Protein AF-A0A2T1A561-F1 (afdb_monomer)

Foldseek 3Di:
DDDDDDDDDDDDDPVVVPPPPPPDDDDPDPPCPPPPDDPPVVVVVVVVVVVVVVVCVVVVVDPDDDDDDDDDDDDPDDDDDPPPDPPPPPVVVVLVVLLVVLVVLLVVLVVVCVCCQAPLLVCLQQQQCQQCVDPLNVQLVVLNVQLVVLDDPDDDPDPVSSVSNSVSSVSNVVSSVSSVVVSNVCGLVVFDPVLNVLSVQLSVLCVCLVVDPALVSNLVSLVSSLVSVVVCVVVPRGDHHPNHVCVSVVSNVVSVVVVDDD

Sequence (262 aa):
MGWDRHNPERGIPQAVRAVLCAGVATGGVALWMLYGTGSFFTNAALAVLLSLCAAAYILGAERKSATVETDSIRRPAPPRPLAARPIQVDTKSARRRTWDADVARHEAILLSYLPYETDPHVVMRYPAITDLTQEPTADFFDALHAAGSLRTESYPDDQPTETAYGQRVAALARAWAAAERHAKQRGTSYLDPVDARRLAQASKLLRHAEGATTEAERAAYLHQVKALVDVLIDNGAVALPAGALAQIGSVAARSLTERAPD

Secondary structure (DSSP, 8-state):
----------PPPGGGGGSTTSS-SSSSSTTSSSSSSSSHHHHHHHHHHHHHHHHHHHHTT-----------------------------HHHHHHHHHHHHHHHHHHHHHHHTHHHH-HHHHHH-GGGT-TTSHHHHHHHHHHHHHHHT--SS--S-HHHHHHHHHHHHHHHHHHHHHHHHHHHHTTTTS-HHHHHHHHHHHHHHHHHHH-SSHHHHHHHHHHHHHHHHHHHHTTS----HHHHHHHHHHHHHHHHTT---

Structure (mmCIF, N/CA/C/O backbone):
data_AF-A0A2T1A561-F1
#
_entry.id   AF-A0A2T1A561-F1
#
loop_
_atom_site.group_PDB
_atom_site.id
_atom_site.type_symbol
_atom_site.label_atom_id
_atom_site.label_alt_id
_atom_site.label_comp_id
_atom_site.label_asym_id
_atom_site.label_entity_id
_atom_site.label_seq_id
_atom_site.pdbx_PDB_ins_code
_atom_site.Cartn_x
_atom_site.Cartn_y
_atom_site.Cartn_z
_atom_site.occupancy
_atom_site.B_iso_or_equiv
_atom_site.auth_seq_id
_atom_site.auth_comp_id
_atom_site.auth_asym_id
_atom_site.auth_atom_id
_atom_site.pdbx_PDB_model_num
ATOM 1 N N . MET A 1 1 ? -49.186 -34.717 19.881 1.00 40.84 1 MET A N 1
ATOM 2 C CA . MET A 1 1 ? -47.856 -34.099 19.676 1.00 40.84 1 MET A CA 1
ATOM 3 C C . MET A 1 1 ? -47.748 -33.734 18.198 1.00 40.84 1 MET A C 1
ATOM 5 O O . MET A 1 1 ? -47.404 -34.592 17.412 1.00 40.84 1 MET A O 1
ATOM 9 N N . GLY A 1 2 ? -48.182 -32.584 17.687 1.00 41.53 2 GLY A N 1
ATOM 10 C CA . GLY A 1 2 ? -48.427 -31.287 18.305 1.00 41.53 2 GLY A CA 1
ATOM 11 C C . GLY A 1 2 ? -47.242 -30.368 18.043 1.00 41.53 2 GLY A C 1
ATOM 12 O O . GLY A 1 2 ? -46.440 -30.255 18.950 1.00 41.53 2 GLY A O 1
ATOM 13 N N . TRP A 1 3 ? -47.146 -29.790 16.836 1.00 34.97 3 TRP A N 1
ATOM 14 C CA . TRP A 1 3 ? -46.629 -28.438 16.581 1.00 34.97 3 TRP A CA 1
ATOM 15 C C . TRP A 1 3 ? -47.261 -27.887 15.297 1.00 34.97 3 TRP A C 1
ATOM 17 O O . TRP A 1 3 ? -47.355 -28.550 14.266 1.00 34.97 3 TRP A O 1
ATOM 27 N N . ASP A 1 4 ? -47.776 -26.683 15.473 1.00 42.69 4 ASP A N 1
ATOM 28 C CA . ASP A 1 4 ? -48.801 -25.978 14.726 1.00 42.69 4 ASP A CA 1
ATOM 29 C C . ASP A 1 4 ? -48.170 -25.131 13.609 1.00 42.69 4 ASP A C 1
ATOM 31 O O . ASP A 1 4 ? -47.187 -24.424 13.843 1.00 42.69 4 ASP A O 1
ATOM 35 N N . ARG A 1 5 ? -48.719 -25.179 12.389 1.00 50.97 5 ARG A N 1
ATOM 36 C CA . ARG A 1 5 ? -48.332 -24.271 11.296 1.00 50.97 5 ARG A CA 1
ATOM 37 C C . ARG A 1 5 ? -49.200 -23.022 11.384 1.00 50.97 5 ARG A C 1
ATOM 39 O O . ARG A 1 5 ? -50.286 -22.986 10.818 1.00 50.97 5 ARG A O 1
ATOM 46 N N . HIS A 1 6 ? -48.695 -21.997 12.059 1.00 53.88 6 HIS A N 1
ATOM 47 C CA . HIS A 1 6 ? -49.266 -20.654 12.027 1.00 53.88 6 HIS A CA 1
ATOM 48 C C . HIS A 1 6 ? -48.416 -19.737 11.141 1.00 53.88 6 HIS A C 1
ATOM 50 O O . HIS A 1 6 ? -47.338 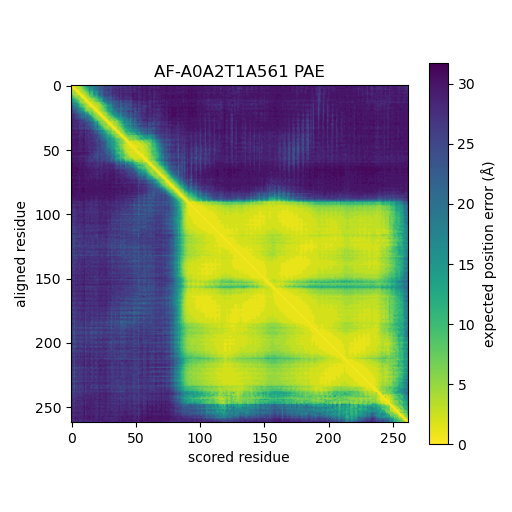-19.292 11.526 1.00 53.88 6 HIS A O 1
ATOM 56 N N . ASN A 1 7 ? -48.942 -19.447 9.950 1.00 58.00 7 ASN A N 1
ATOM 57 C CA . ASN A 1 7 ? -48.619 -18.253 9.175 1.00 58.00 7 ASN A CA 1
ATOM 58 C C . ASN A 1 7 ? -49.607 -17.147 9.581 1.00 58.00 7 ASN A C 1
ATOM 60 O O . ASN A 1 7 ? -50.815 -17.398 9.569 1.00 58.00 7 ASN A O 1
ATOM 64 N N . PRO A 1 8 ? -49.129 -15.938 9.912 1.00 54.91 8 PRO A N 1
ATOM 65 C CA . PRO A 1 8 ? -49.897 -14.757 9.551 1.00 54.91 8 PRO A CA 1
ATOM 66 C C . PRO A 1 8 ? -49.023 -13.639 8.964 1.00 54.91 8 PRO A C 1
ATOM 68 O O . PRO A 1 8 ? -48.389 -12.865 9.682 1.00 54.91 8 PRO A O 1
ATOM 71 N N . GLU A 1 9 ? -49.118 -13.498 7.644 1.00 50.03 9 GLU A N 1
ATOM 72 C CA . GLU A 1 9 ? -49.170 -12.221 6.926 1.00 50.03 9 GLU A CA 1
ATOM 73 C C . GLU A 1 9 ? -50.008 -11.199 7.721 1.00 50.03 9 GLU A C 1
ATOM 75 O O . GLU A 1 9 ? -51.242 -11.234 7.720 1.00 50.03 9 GLU A O 1
ATOM 80 N N . ARG A 1 10 ? -49.349 -10.281 8.436 1.00 51.72 10 ARG A N 1
ATOM 81 C CA . ARG A 1 10 ? -49.993 -9.091 9.003 1.00 51.72 10 ARG A CA 1
ATOM 82 C C . ARG A 1 10 ? -49.679 -7.900 8.114 1.00 51.72 10 ARG A C 1
ATOM 84 O O . ARG A 1 10 ? -48.601 -7.315 8.187 1.00 51.72 10 ARG A O 1
ATOM 91 N N . GLY A 1 11 ? -50.659 -7.556 7.282 1.00 52.09 11 GLY A N 1
ATOM 92 C CA . GLY A 1 11 ? -50.667 -6.343 6.480 1.00 52.09 11 GLY A CA 1
ATOM 93 C C . GLY A 1 11 ? -50.511 -5.094 7.347 1.00 52.09 11 GLY A C 1
ATOM 94 O O . GLY A 1 11 ? -51.203 -4.913 8.350 1.00 52.09 11 GLY A O 1
ATOM 95 N N . ILE A 1 12 ? -49.589 -4.227 6.941 1.00 55.59 12 ILE A N 1
ATOM 96 C CA . ILE A 1 12 ? -49.378 -2.920 7.559 1.00 55.59 12 ILE A CA 1
ATOM 97 C C . ILE A 1 12 ? -50.586 -2.027 7.211 1.00 55.59 12 ILE A C 1
ATOM 99 O O . ILE A 1 12 ? -50.907 -1.877 6.029 1.00 55.59 12 ILE A O 1
ATOM 103 N N . PRO A 1 13 ? -51.269 -1.421 8.199 1.00 52.34 13 PRO A N 1
ATOM 104 C CA . PRO A 1 13 ? -52.430 -0.574 7.950 1.00 52.34 13 PRO A CA 1
ATOM 105 C C . PRO A 1 13 ? -52.055 0.697 7.166 1.00 52.34 13 PRO A C 1
ATOM 107 O O . PRO A 1 13 ? -51.113 1.414 7.508 1.00 52.34 13 PRO A O 1
ATOM 110 N N . GLN A 1 14 ? -52.849 1.006 6.134 1.00 56.88 14 GLN A N 1
ATOM 111 C CA . GLN A 1 14 ? -52.686 2.136 5.196 1.00 56.88 14 GLN A CA 1
ATOM 112 C C . GLN A 1 14 ? -52.603 3.523 5.872 1.00 56.88 14 GLN A C 1
ATOM 114 O O . GLN A 1 14 ? -52.102 4.468 5.271 1.00 56.88 14 GLN A O 1
ATOM 119 N N . ALA A 1 15 ? -53.015 3.651 7.137 1.00 46.56 15 ALA A N 1
ATOM 120 C CA . ALA A 1 15 ? -52.928 4.897 7.900 1.00 46.56 15 ALA A CA 1
ATOM 121 C C . ALA A 1 15 ? -51.487 5.284 8.303 1.00 46.56 15 ALA A C 1
ATOM 123 O O . ALA A 1 15 ? -51.206 6.462 8.505 1.00 46.56 15 ALA A O 1
ATOM 124 N N . VAL A 1 16 ? -50.545 4.331 8.362 1.00 50.47 16 VAL A N 1
ATOM 125 C CA . VAL A 1 16 ? -49.143 4.610 8.745 1.00 50.47 16 VAL A CA 1
ATOM 126 C C . VAL A 1 16 ? -48.331 5.196 7.578 1.00 50.47 16 VAL A C 1
ATOM 128 O O . VAL A 1 16 ? -47.334 5.879 7.795 1.00 50.47 16 VAL A O 1
ATOM 131 N N . ARG A 1 17 ? -48.789 5.034 6.327 1.00 46.59 17 ARG A N 1
ATOM 132 C CA . ARG A 1 17 ? -48.122 5.614 5.144 1.00 46.59 17 ARG A CA 1
ATOM 133 C C . ARG A 1 17 ? -48.355 7.122 4.982 1.00 46.59 17 ARG A C 1
ATOM 135 O O . ARG A 1 17 ? -47.600 7.759 4.259 1.00 46.59 17 ARG A O 1
ATOM 142 N N . ALA A 1 18 ? -49.346 7.703 5.661 1.00 42.22 18 ALA A N 1
ATOM 143 C CA . ALA A 1 18 ? -49.728 9.106 5.470 1.00 42.22 18 ALA A CA 1
ATOM 144 C C . ALA A 1 18 ? -48.973 10.110 6.368 1.00 42.22 18 ALA A C 1
ATOM 146 O O . ALA A 1 18 ? -49.001 11.305 6.090 1.00 42.22 18 ALA A O 1
ATOM 147 N N . VAL A 1 19 ? -48.262 9.660 7.410 1.00 46.03 19 VAL A N 1
ATOM 148 C CA . VAL A 1 19 ? -47.589 10.566 8.370 1.00 46.03 19 VAL A CA 1
ATOM 149 C C . VAL A 1 19 ? -46.122 10.857 8.005 1.00 46.03 19 VAL A C 1
ATOM 151 O O . VAL A 1 19 ? -45.541 11.814 8.505 1.00 46.03 19 VAL A O 1
ATOM 154 N N . LEU A 1 20 ? -45.520 10.124 7.061 1.00 42.72 20 LEU A N 1
ATOM 155 C CA . LEU A 1 20 ? -44.111 10.317 6.676 1.00 42.72 20 LEU A CA 1
ATOM 156 C C . LEU A 1 20 ? -43.867 11.289 5.503 1.00 42.72 20 LEU A C 1
ATOM 158 O O . LEU A 1 20 ? -42.715 11.527 5.153 1.00 42.72 20 LEU A O 1
ATOM 162 N N . CYS A 1 21 ? -44.905 11.897 4.918 1.00 39.38 21 CYS A N 1
ATOM 163 C CA . CYS A 1 21 ? -44.753 12.781 3.750 1.00 39.38 21 CYS A CA 1
ATOM 164 C C . CYS A 1 21 ? -44.730 14.294 4.052 1.00 39.38 21 CYS A C 1
ATOM 166 O O . CYS A 1 21 ? -44.605 15.075 3.116 1.00 39.38 21 CYS A O 1
ATOM 168 N N . ALA A 1 22 ? -44.812 14.740 5.312 1.00 43.09 22 ALA A N 1
ATOM 169 C CA . ALA A 1 22 ? -45.009 16.167 5.625 1.00 43.09 22 ALA A CA 1
ATOM 170 C C . ALA A 1 22 ? -43.841 16.881 6.349 1.00 43.09 22 ALA A C 1
ATOM 172 O O . ALA A 1 22 ? -44.021 18.000 6.817 1.00 43.09 22 ALA A O 1
ATOM 173 N N . GLY A 1 23 ? -42.648 16.281 6.460 1.00 43.00 23 GLY A N 1
ATOM 174 C CA . GLY A 1 23 ? -41.642 16.730 7.440 1.00 43.00 23 GLY A CA 1
ATOM 175 C C . GLY A 1 23 ? -40.246 17.137 6.957 1.00 43.00 23 GLY A C 1
ATOM 176 O O . GLY A 1 23 ? -39.374 17.263 7.809 1.00 43.00 23 GLY A O 1
ATOM 177 N N . VAL A 1 24 ? -39.969 17.317 5.659 1.00 47.75 24 VAL A N 1
ATOM 178 C CA . VAL A 1 24 ? -38.614 17.711 5.199 1.00 47.75 24 VAL A CA 1
ATOM 179 C C . VAL A 1 24 ? -38.699 18.698 4.032 1.00 47.75 24 VAL A C 1
ATOM 181 O O . VAL A 1 24 ? -38.463 18.335 2.886 1.00 47.75 24 VAL A O 1
ATOM 184 N N . ALA A 1 25 ? -39.083 19.950 4.302 1.00 48.34 25 ALA A N 1
ATOM 185 C CA . ALA A 1 25 ? -39.209 20.961 3.243 1.00 48.34 25 ALA A CA 1
ATOM 186 C C . ALA A 1 25 ? -38.580 22.336 3.523 1.00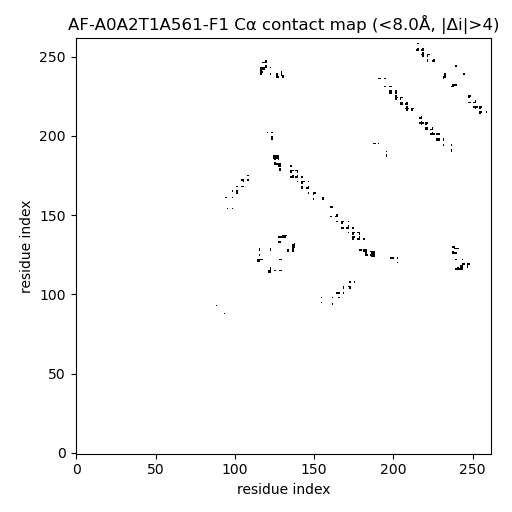 48.34 25 ALA A C 1
ATOM 188 O O . ALA A 1 25 ? -38.569 23.154 2.613 1.00 48.34 25 ALA A O 1
ATOM 189 N N . THR A 1 26 ? -37.992 22.624 4.690 1.00 48.62 26 THR A N 1
ATOM 190 C CA . THR A 1 26 ? -37.404 23.965 4.930 1.00 48.62 26 THR A CA 1
ATOM 191 C C . THR A 1 26 ? -36.356 23.966 6.043 1.00 48.62 26 THR A C 1
ATOM 193 O O . THR A 1 26 ? -36.657 24.321 7.179 1.00 48.62 26 THR A O 1
ATOM 196 N N . GLY A 1 27 ? -35.105 23.596 5.745 1.00 41.19 27 GLY A N 1
ATOM 197 C CA . GLY A 1 27 ? -34.048 23.721 6.760 1.00 41.19 27 GLY A CA 1
ATOM 198 C C . GLY A 1 27 ? -32.610 23.394 6.362 1.00 41.19 27 GLY A C 1
ATOM 199 O O . GLY A 1 27 ? -31.827 23.072 7.245 1.00 41.19 27 GLY A O 1
ATOM 200 N N . GLY A 1 28 ? -32.236 23.439 5.078 1.00 40.34 28 GLY A N 1
ATOM 201 C CA . GLY A 1 28 ? -30.915 22.943 4.653 1.00 40.34 28 GLY A CA 1
ATOM 202 C C . GLY A 1 28 ? -30.176 23.742 3.583 1.00 40.34 28 GLY A C 1
ATOM 203 O O . GLY A 1 28 ? -29.214 23.222 3.034 1.00 40.34 28 GLY A O 1
ATOM 204 N N . VAL A 1 29 ? -30.596 24.969 3.250 1.00 49.50 29 VAL A N 1
ATOM 205 C CA . VAL A 1 29 ? -29.966 25.739 2.150 1.00 49.50 29 VAL A CA 1
ATOM 206 C C . VAL A 1 29 ? -29.183 26.964 2.646 1.00 49.50 29 VAL A C 1
ATOM 208 O O . VAL A 1 29 ? -28.330 27.482 1.935 1.00 49.50 29 VAL A O 1
ATOM 211 N N . ALA A 1 30 ? -29.369 27.393 3.898 1.00 43.72 30 ALA A N 1
ATOM 212 C CA . ALA A 1 30 ? -28.741 28.619 4.405 1.00 43.72 30 ALA A CA 1
ATOM 213 C C . ALA A 1 30 ? -27.305 28.446 4.952 1.00 43.72 30 ALA A C 1
ATOM 215 O O . ALA A 1 30 ? -26.634 29.446 5.187 1.00 43.72 30 ALA A O 1
ATOM 216 N N . LEU A 1 31 ? -26.796 27.215 5.119 1.00 41.56 31 LEU A N 1
ATOM 217 C CA . LEU A 1 31 ? -25.450 26.968 5.677 1.00 41.56 31 LEU A CA 1
ATOM 218 C C . LEU A 1 31 ? -24.397 26.540 4.636 1.00 41.56 31 LEU A C 1
ATOM 220 O O . LEU A 1 31 ? -23.254 26.275 4.988 1.00 41.56 31 LEU A O 1
ATOM 224 N N . TRP A 1 32 ? -24.746 26.514 3.346 1.00 45.00 32 TRP A N 1
ATOM 225 C CA . TRP A 1 32 ? -23.788 26.237 2.263 1.00 45.00 32 TRP A CA 1
ATOM 226 C C . TRP A 1 32 ? -23.166 27.500 1.644 1.00 45.00 32 TRP A C 1
ATOM 228 O O . TRP A 1 32 ? -22.228 27.398 0.857 1.00 45.00 32 TRP A O 1
ATOM 238 N N . MET A 1 33 ? -23.624 28.699 2.024 1.00 47.88 33 MET A N 1
ATOM 239 C CA . MET A 1 33 ? -23.155 29.954 1.419 1.00 47.88 33 MET A CA 1
ATOM 240 C C . MET A 1 33 ? -21.908 30.580 2.063 1.00 47.88 33 MET A C 1
ATOM 242 O O . MET A 1 33 ? -21.392 31.548 1.515 1.00 47.88 33 MET A O 1
ATOM 246 N N . LEU A 1 34 ? -21.369 30.039 3.165 1.00 51.66 34 LEU A N 1
ATOM 247 C CA . LEU A 1 34 ? -20.233 30.667 3.869 1.00 51.66 34 LEU A CA 1
ATOM 248 C C . LEU A 1 34 ? -18.873 29.956 3.742 1.00 51.66 34 LEU A C 1
ATOM 250 O O . LEU A 1 34 ? -17.886 30.495 4.227 1.00 51.66 34 LEU A O 1
ATOM 254 N N . TYR A 1 35 ? -18.774 28.811 3.055 1.00 48.59 35 TYR A N 1
ATOM 255 C CA . TYR A 1 35 ? -17.505 28.058 2.931 1.00 48.59 35 TYR A CA 1
ATOM 256 C C . TYR A 1 35 ? -17.162 27.578 1.503 1.00 48.59 35 TYR A C 1
ATOM 258 O O . TYR A 1 35 ? -16.278 26.745 1.317 1.00 48.59 35 TYR A O 1
ATOM 266 N N . GLY A 1 36 ? -17.850 28.087 0.475 1.00 49.38 36 GLY A N 1
ATOM 267 C CA . GLY A 1 36 ? -17.905 27.433 -0.840 1.00 49.38 36 GLY A CA 1
ATOM 268 C C . GLY A 1 36 ? -17.090 28.018 -1.998 1.00 49.38 36 GLY A C 1
ATOM 269 O O . GLY A 1 36 ? -17.212 27.491 -3.097 1.00 49.38 36 GLY A O 1
ATOM 270 N N . THR A 1 37 ? -16.293 29.081 -1.836 1.00 51.16 37 THR A N 1
ATOM 271 C CA . THR A 1 37 ? -15.669 29.754 -3.006 1.00 51.16 37 THR A CA 1
ATOM 272 C C . THR A 1 37 ? -14.138 29.799 -3.015 1.00 51.16 37 THR A C 1
ATOM 274 O O . THR A 1 37 ? -13.554 30.155 -4.035 1.00 51.16 37 THR A O 1
ATOM 277 N N . GLY A 1 38 ? -13.455 29.371 -1.947 1.00 47.34 38 GLY A N 1
ATOM 278 C CA . GLY A 1 38 ? -11.994 29.521 -1.838 1.00 47.34 38 GLY A CA 1
ATOM 279 C C . GLY A 1 38 ? -11.131 28.422 -2.478 1.00 47.34 38 GLY A C 1
ATOM 280 O O . GLY A 1 38 ? -9.976 28.678 -2.796 1.00 47.34 38 GLY A O 1
ATOM 281 N N . SER A 1 39 ? -11.651 27.204 -2.681 1.00 49.09 39 SER A N 1
ATOM 282 C CA . SER A 1 39 ? -10.808 26.033 -3.031 1.00 49.09 39 SER A CA 1
ATOM 283 C C . SER A 1 39 ? -10.877 25.568 -4.490 1.00 49.09 39 SER A C 1
ATOM 285 O O . SER A 1 39 ? -10.131 24.672 -4.879 1.00 49.09 39 SER A O 1
ATOM 287 N N . PHE A 1 40 ? -11.726 26.172 -5.326 1.00 48.94 40 PHE A N 1
ATOM 288 C CA . PHE A 1 40 ? -11.800 25.811 -6.750 1.00 48.94 40 PHE A CA 1
ATOM 289 C C . PHE A 1 40 ? -10.825 26.603 -7.633 1.00 48.94 40 PHE A C 1
ATOM 291 O O . PHE A 1 40 ? -10.438 26.122 -8.696 1.00 48.94 40 PHE A O 1
ATOM 298 N N . PHE A 1 41 ? -10.360 27.775 -7.189 1.00 50.34 41 PHE A N 1
ATOM 299 C CA . PHE A 1 41 ? -9.465 28.615 -7.995 1.00 50.34 41 PHE A CA 1
ATOM 300 C C . PHE A 1 41 ? -7.986 28.206 -7.924 1.00 50.34 41 PHE A C 1
ATOM 302 O O . PHE A 1 41 ? -7.253 28.404 -8.892 1.00 50.34 41 PHE A O 1
ATOM 309 N N . THR A 1 42 ? -7.534 27.573 -6.839 1.00 51.59 42 THR A N 1
ATOM 310 C CA . THR A 1 42 ? -6.121 27.185 -6.676 1.00 51.59 42 THR A CA 1
ATOM 311 C C . THR A 1 42 ? -5.739 25.950 -7.496 1.00 51.59 42 THR A C 1
ATOM 313 O O . THR A 1 42 ? -4.651 25.915 -8.070 1.00 51.59 42 THR A O 1
ATOM 316 N N . ASN A 1 43 ? -6.642 24.977 -7.651 1.00 49.75 43 ASN A N 1
ATOM 317 C CA . ASN A 1 43 ? -6.372 23.773 -8.450 1.00 49.75 43 ASN A CA 1
ATOM 318 C C . ASN A 1 43 ? -6.415 24.027 -9.967 1.00 49.75 43 ASN A C 1
ATOM 320 O O . ASN A 1 43 ? -5.642 23.423 -10.710 1.00 49.75 43 ASN A O 1
ATOM 324 N N . ALA A 1 44 ? -7.253 24.958 -10.436 1.00 54.31 44 ALA A N 1
ATOM 325 C CA . ALA A 1 44 ? -7.305 25.320 -11.854 1.00 54.31 44 ALA A CA 1
ATOM 326 C C . ALA A 1 44 ? -6.042 26.080 -12.303 1.00 54.31 44 ALA A C 1
ATOM 328 O O . ALA A 1 44 ? -5.509 25.811 -13.379 1.00 54.31 44 ALA A O 1
ATOM 329 N N . ALA A 1 45 ? -5.511 26.973 -11.460 1.00 58.16 45 ALA A N 1
ATOM 330 C CA . ALA A 1 45 ? -4.288 27.716 -11.763 1.00 58.16 45 ALA A CA 1
ATOM 331 C C . ALA A 1 45 ? -3.055 26.800 -11.867 1.00 58.16 45 ALA A C 1
ATOM 333 O O . ALA A 1 45 ? -2.232 26.982 -12.764 1.00 58.16 45 ALA A O 1
ATOM 334 N N . LEU A 1 46 ? -2.953 25.779 -11.006 1.00 57.41 46 LEU A N 1
ATOM 335 C CA . LEU A 1 46 ? -1.841 24.822 -11.020 1.00 57.41 46 LEU A CA 1
ATOM 336 C C . LEU A 1 46 ? -1.907 23.881 -12.236 1.00 57.41 46 LEU A C 1
ATOM 338 O O . LEU A 1 46 ? -0.878 23.580 -12.838 1.00 57.41 46 LEU A O 1
ATOM 342 N N . ALA A 1 47 ? -3.114 23.484 -12.655 1.00 61.88 47 ALA A N 1
ATOM 343 C CA . ALA A 1 47 ? -3.324 22.695 -13.868 1.00 61.88 47 ALA A CA 1
ATOM 344 C C . ALA A 1 47 ? -2.983 23.483 -15.148 1.00 61.88 47 ALA A C 1
ATOM 346 O O . ALA A 1 47 ? -2.348 22.938 -16.050 1.00 61.88 47 ALA A O 1
ATOM 347 N N . VAL A 1 48 ? -3.327 24.776 -15.214 1.00 69.75 48 VAL A N 1
ATOM 348 C CA . VAL A 1 48 ? -2.947 25.651 -16.339 1.00 69.75 48 VAL A CA 1
ATOM 349 C C . VAL A 1 48 ? -1.433 25.885 -16.369 1.00 69.75 48 VAL A C 1
ATOM 351 O O . VAL A 1 48 ? -0.836 25.807 -17.438 1.00 69.75 48 VAL A O 1
ATOM 354 N N . LEU A 1 49 ? -0.784 26.083 -15.216 1.00 68.44 49 LEU A N 1
ATOM 355 C CA . LEU A 1 49 ? 0.676 26.224 -15.130 1.00 68.44 49 LEU A CA 1
ATOM 356 C C . LEU A 1 49 ? 1.412 24.951 -15.570 1.00 68.44 49 LEU A C 1
ATOM 358 O O . LEU A 1 49 ? 2.340 25.033 -16.371 1.00 68.44 49 LEU A O 1
ATOM 362 N N . LEU A 1 50 ? 0.967 23.773 -15.122 1.00 70.69 50 LEU A N 1
ATOM 363 C CA . LEU A 1 50 ? 1.549 22.494 -15.543 1.00 70.69 50 LEU A CA 1
ATOM 364 C C . LEU A 1 50 ? 1.311 22.217 -17.035 1.00 70.69 50 LEU A C 1
ATOM 366 O O . LEU A 1 50 ? 2.218 21.740 -17.720 1.00 70.69 50 LEU A O 1
ATOM 370 N N . SER A 1 51 ? 0.139 22.578 -17.566 1.00 71.75 51 SER A N 1
ATOM 371 C CA . SER A 1 51 ? -0.172 22.428 -18.991 1.00 71.75 51 SER A CA 1
ATOM 372 C C . SER A 1 51 ? 0.615 23.407 -19.874 1.00 71.75 51 SER A C 1
ATOM 374 O O . SER A 1 51 ? 1.039 23.034 -20.968 1.00 71.75 51 SER A O 1
ATOM 376 N N . LEU A 1 52 ? 0.868 24.635 -19.408 1.00 70.12 52 LEU A N 1
ATOM 377 C CA . LEU A 1 52 ? 1.720 25.606 -20.104 1.00 70.12 52 LEU A CA 1
ATOM 378 C C . LEU A 1 52 ? 3.204 25.218 -20.036 1.00 70.12 52 LEU A C 1
ATOM 380 O O . LEU A 1 52 ? 3.913 25.381 -21.027 1.00 70.12 52 LEU A O 1
ATOM 384 N N . CYS A 1 53 ? 3.672 24.637 -18.926 1.00 58.84 53 CYS A N 1
ATOM 385 C CA . CYS A 1 53 ? 5.027 24.085 -18.827 1.00 58.84 53 CYS A CA 1
ATOM 386 C C . CYS A 1 53 ? 5.234 22.883 -19.761 1.00 58.84 53 CYS A C 1
ATOM 388 O O . CYS A 1 53 ? 6.273 22.800 -20.414 1.00 58.84 53 CYS A O 1
ATOM 390 N N . ALA A 1 54 ? 4.246 21.990 -19.886 1.00 61.66 54 ALA A N 1
ATOM 391 C CA . ALA A 1 54 ? 4.302 20.877 -20.835 1.00 61.66 54 ALA A CA 1
ATOM 392 C C . ALA A 1 54 ? 4.306 21.366 -22.296 1.00 61.66 54 ALA A C 1
ATOM 394 O O . ALA A 1 54 ? 5.099 20.886 -23.105 1.00 61.66 54 ALA A O 1
ATOM 395 N N . ALA A 1 55 ? 3.496 22.379 -22.628 1.00 57.66 55 ALA A N 1
ATOM 396 C CA . ALA A 1 55 ? 3.490 22.987 -23.959 1.00 57.66 55 ALA A CA 1
ATOM 397 C C . ALA A 1 55 ? 4.804 23.729 -24.275 1.00 57.66 55 ALA A C 1
ATOM 399 O O . ALA A 1 55 ? 5.328 23.592 -25.375 1.00 57.66 55 ALA A O 1
ATOM 400 N N . ALA A 1 56 ? 5.393 24.454 -23.317 1.00 59.56 56 ALA A N 1
ATOM 401 C CA . ALA A 1 56 ? 6.691 25.112 -23.495 1.00 59.56 56 ALA A CA 1
ATOM 402 C C . ALA A 1 56 ? 7.847 24.109 -23.661 1.00 59.56 56 ALA A C 1
ATOM 404 O O . ALA A 1 56 ? 8.789 24.379 -24.404 1.00 59.56 56 ALA A O 1
ATOM 405 N N . TYR A 1 57 ? 7.764 22.936 -23.025 1.00 65.06 57 TYR A N 1
ATOM 406 C CA . TYR A 1 57 ? 8.744 21.862 -23.195 1.00 65.06 57 TYR A CA 1
ATOM 407 C C . TYR A 1 57 ? 8.650 21.205 -24.583 1.00 65.06 57 TYR A C 1
ATOM 409 O O . TYR A 1 57 ? 9.673 20.909 -25.194 1.00 65.06 57 TYR A O 1
ATOM 417 N N . ILE A 1 58 ? 7.433 21.049 -25.119 1.00 57.09 58 ILE A N 1
ATOM 418 C CA . ILE A 1 58 ? 7.200 20.490 -26.461 1.00 57.09 58 ILE A CA 1
ATOM 419 C C . ILE A 1 58 ? 7.529 21.516 -27.563 1.00 57.09 58 ILE A C 1
ATOM 421 O O . ILE A 1 58 ? 8.155 21.158 -28.556 1.00 57.09 58 ILE A O 1
ATOM 425 N N . LEU A 1 59 ? 7.206 22.804 -27.380 1.00 55.19 59 LEU A N 1
ATOM 426 C CA . LEU A 1 59 ? 7.550 23.863 -28.345 1.00 55.19 59 LEU A CA 1
ATOM 427 C C . LEU A 1 59 ? 9.010 24.353 -28.253 1.00 55.19 59 LEU A C 1
ATOM 429 O O . LEU A 1 59 ? 9.511 24.953 -29.204 1.00 55.19 59 LEU A O 1
ATOM 433 N N . GLY A 1 60 ? 9.714 24.103 -27.145 1.00 41.66 60 GLY A N 1
ATOM 434 C CA . GLY A 1 60 ? 11.137 24.430 -26.987 1.00 41.66 60 GLY A CA 1
ATOM 435 C C . GLY A 1 60 ? 12.082 23.492 -27.749 1.00 41.66 60 GLY A C 1
ATOM 436 O O . GLY A 1 60 ? 13.246 23.836 -27.958 1.00 41.66 60 GLY A O 1
ATOM 437 N N . ALA A 1 61 ? 11.585 22.334 -28.195 1.00 45.84 61 ALA A N 1
ATOM 438 C CA . ALA A 1 61 ? 12.366 21.330 -28.913 1.00 45.84 61 ALA A CA 1
ATOM 439 C C . ALA A 1 61 ? 12.492 21.598 -30.430 1.00 45.84 61 ALA A C 1
ATOM 441 O O . ALA A 1 61 ? 13.354 21.002 -31.070 1.00 45.84 61 ALA A O 1
ATOM 442 N N . GLU A 1 62 ? 11.722 22.534 -31.004 1.00 43.56 62 GLU A N 1
ATOM 443 C CA . GLU A 1 62 ? 11.702 22.791 -32.458 1.00 43.56 62 GLU A CA 1
ATOM 444 C C . GLU A 1 62 ? 11.937 24.260 -32.859 1.00 43.56 62 GLU A C 1
ATOM 446 O O . GLU A 1 62 ? 11.216 24.842 -33.667 1.00 43.56 62 GLU A O 1
ATOM 451 N N . ARG A 1 63 ? 13.009 24.891 -32.363 1.00 42.97 63 ARG A N 1
ATOM 452 C CA . ARG A 1 63 ? 13.545 26.111 -33.003 1.00 42.97 63 ARG A CA 1
ATOM 453 C C . ARG A 1 63 ? 15.010 25.967 -33.385 1.00 42.97 63 ARG A C 1
ATOM 455 O O . ARG A 1 63 ? 15.896 26.564 -32.783 1.00 42.97 63 ARG A O 1
ATOM 462 N N . LYS A 1 64 ? 15.246 25.235 -34.473 1.00 42.94 64 LYS A N 1
ATOM 463 C CA . LYS A 1 64 ? 16.348 25.517 -35.400 1.00 42.94 64 LYS A CA 1
ATOM 464 C C . LYS A 1 64 ? 15.858 25.353 -36.827 1.00 42.94 64 LYS A C 1
ATOM 466 O O . LYS A 1 64 ? 15.790 24.238 -37.324 1.00 42.94 64 LYS A O 1
ATOM 471 N N . SER A 1 65 ? 15.526 26.485 -37.436 1.00 45.59 65 SER A N 1
ATOM 472 C CA . SER A 1 65 ? 15.532 26.822 -38.871 1.00 45.59 65 SER A CA 1
ATOM 473 C C . SER A 1 65 ? 14.721 28.116 -38.989 1.00 45.59 65 SER A C 1
ATOM 475 O O . SER A 1 65 ? 13.645 28.185 -38.417 1.00 45.59 65 SER A O 1
ATOM 477 N N . ALA A 1 66 ? 15.083 29.193 -39.664 1.00 48.12 66 ALA A N 1
ATOM 478 C CA . ALA A 1 66 ? 16.293 29.695 -40.290 1.00 48.12 66 ALA A CA 1
ATOM 479 C C . ALA A 1 66 ? 15.897 31.112 -40.750 1.00 48.12 66 ALA A C 1
ATOM 481 O O . ALA A 1 66 ? 14.855 31.250 -41.382 1.00 48.12 66 ALA A O 1
ATOM 482 N N . THR A 1 67 ? 16.714 32.135 -40.501 1.00 38.66 67 THR A N 1
ATOM 483 C CA . THR A 1 67 ? 16.742 33.316 -41.379 1.00 38.66 67 THR A CA 1
ATOM 484 C C . THR A 1 67 ? 18.109 33.971 -41.266 1.00 38.66 67 THR A C 1
ATOM 486 O O . THR A 1 67 ? 18.420 34.677 -40.312 1.00 38.66 67 THR A O 1
ATOM 489 N N . VAL A 1 68 ? 18.967 33.642 -42.230 1.00 43.06 68 VAL A N 1
ATOM 490 C CA . VAL A 1 68 ? 20.227 34.339 -42.477 1.00 43.06 68 VAL A CA 1
ATOM 491 C C . VAL A 1 68 ? 19.885 35.490 -43.412 1.00 43.06 68 VAL A C 1
ATOM 493 O O . VAL A 1 68 ? 19.751 35.298 -44.617 1.00 43.06 68 VAL A O 1
ATOM 496 N N . GLU A 1 69 ? 19.686 36.672 -42.839 1.00 43.81 69 GLU A N 1
ATOM 497 C CA . GLU A 1 69 ? 19.617 37.924 -43.584 1.00 43.81 69 GLU A CA 1
ATOM 498 C C . GLU A 1 69 ? 21.047 38.390 -43.874 1.00 43.81 69 GLU A C 1
ATOM 500 O O . GLU A 1 69 ? 21.912 38.428 -42.995 1.00 43.81 69 GLU A O 1
ATOM 505 N N . THR A 1 70 ? 21.328 38.617 -45.153 1.00 51.41 70 THR A N 1
ATOM 506 C CA . THR A 1 70 ? 22.663 38.906 -45.671 1.00 51.41 70 THR A CA 1
ATOM 507 C C . THR A 1 70 ? 22.905 40.410 -45.583 1.00 51.41 70 THR A C 1
ATOM 509 O O . THR A 1 70 ? 22.526 41.142 -46.488 1.00 51.41 70 THR A O 1
ATOM 512 N N . ASP A 1 71 ? 23.540 40.870 -44.503 1.00 42.50 71 ASP A N 1
ATOM 513 C CA . ASP A 1 71 ? 24.084 42.231 -44.427 1.00 42.50 71 ASP A CA 1
ATOM 514 C C . ASP A 1 71 ? 25.610 42.193 -44.596 1.00 42.50 71 ASP A C 1
ATOM 516 O O . ASP A 1 71 ? 26.364 41.621 -43.798 1.00 42.50 71 ASP A O 1
ATOM 520 N N . SER A 1 72 ? 26.066 42.735 -45.720 1.00 57.12 72 SER A N 1
ATOM 521 C CA . SER A 1 72 ? 27.455 42.722 -46.157 1.00 57.12 72 SER A CA 1
ATOM 522 C C . SER A 1 72 ? 28.258 43.813 -45.450 1.00 57.12 72 SER A C 1
ATOM 524 O O . SER A 1 72 ? 28.542 44.863 -46.026 1.00 57.12 72 SER A O 1
ATOM 526 N N . ILE A 1 73 ? 28.690 43.546 -44.217 1.00 54.66 73 ILE A N 1
ATOM 527 C CA . ILE A 1 73 ? 29.726 44.344 -43.552 1.00 54.66 73 ILE A CA 1
ATOM 528 C C . ILE A 1 73 ? 31.080 43.647 -43.704 1.00 54.66 73 ILE A C 1
ATOM 530 O O . ILE A 1 73 ? 31.308 42.539 -43.215 1.00 54.66 73 ILE A O 1
ATOM 534 N N . ARG A 1 74 ? 31.993 44.340 -44.392 1.00 60.69 74 ARG A N 1
ATOM 535 C CA . ARG A 1 74 ? 33.408 44.003 -44.602 1.00 60.69 74 ARG A CA 1
ATOM 536 C C . ARG A 1 74 ? 34.087 43.701 -43.259 1.00 60.69 74 ARG A C 1
ATOM 538 O O . ARG A 1 74 ? 34.484 44.614 -42.540 1.00 60.69 74 ARG A O 1
ATOM 545 N N . ARG A 1 75 ? 34.212 42.417 -42.915 1.00 52.72 75 ARG A N 1
ATOM 546 C CA . ARG A 1 75 ? 34.837 41.947 -41.671 1.00 52.72 75 ARG A CA 1
ATOM 547 C C . ARG A 1 75 ? 36.319 41.602 -41.927 1.00 52.72 75 ARG A C 1
ATOM 549 O O . ARG A 1 75 ? 36.608 40.960 -42.938 1.00 52.72 75 ARG A O 1
ATOM 556 N N . PRO A 1 76 ? 37.261 42.033 -41.066 1.00 60.25 76 PRO A N 1
ATOM 557 C CA . PRO A 1 76 ? 38.678 41.677 -41.178 1.00 60.25 76 PRO A CA 1
ATOM 558 C C . PRO A 1 76 ? 38.885 40.160 -41.037 1.00 60.25 76 PRO A C 1
ATOM 560 O O . PRO A 1 76 ? 38.052 39.468 -40.453 1.00 60.25 76 PRO A O 1
ATOM 563 N N . ALA A 1 77 ? 39.981 39.662 -41.622 1.00 64.19 77 ALA A N 1
ATOM 564 C CA . ALA A 1 77 ? 40.280 38.241 -41.813 1.00 64.19 77 ALA A CA 1
ATOM 565 C C . ALA A 1 77 ? 40.005 37.375 -40.562 1.00 64.19 77 ALA A C 1
ATOM 567 O O . ALA A 1 77 ? 40.356 37.780 -39.450 1.00 64.19 77 ALA A O 1
ATOM 568 N N . PRO A 1 78 ? 39.399 36.181 -40.721 1.00 63.31 78 PRO A N 1
ATOM 569 C CA . PRO A 1 78 ? 39.014 35.352 -39.589 1.00 63.31 78 PRO A CA 1
ATOM 570 C C . PRO A 1 78 ? 40.254 34.871 -38.818 1.00 63.31 78 PRO A C 1
ATOM 572 O O . PRO A 1 78 ? 41.209 34.392 -39.441 1.00 63.31 78 PRO A O 1
ATOM 575 N N . PRO A 1 79 ? 40.258 34.934 -37.473 1.00 64.94 79 PRO A N 1
ATOM 576 C CA . PRO A 1 79 ? 41.232 34.187 -36.698 1.00 64.94 79 PRO A CA 1
ATOM 577 C C . PRO A 1 79 ? 41.049 32.698 -37.006 1.00 64.94 79 PRO A C 1
ATOM 579 O O . PRO A 1 79 ? 39.927 32.188 -37.061 1.00 64.94 79 PRO A O 1
ATOM 582 N N . ARG A 1 80 ? 42.175 32.023 -37.253 1.00 68.62 80 ARG A N 1
ATOM 583 C CA . ARG A 1 80 ? 42.277 30.582 -37.513 1.00 68.62 80 ARG A CA 1
ATOM 584 C C . ARG A 1 80 ? 41.343 29.829 -36.544 1.00 68.62 80 ARG A C 1
ATOM 586 O O . ARG A 1 80 ? 41.458 30.072 -35.342 1.00 68.62 80 ARG A O 1
ATOM 593 N N . PRO A 1 81 ? 40.416 28.972 -37.018 1.00 57.62 81 PRO A N 1
ATOM 594 C CA . PRO A 1 81 ? 39.450 28.330 -36.137 1.00 57.62 81 PRO A CA 1
ATOM 595 C C . PRO A 1 81 ? 40.203 27.493 -35.106 1.00 57.62 81 PRO A C 1
ATOM 597 O O . PRO A 1 81 ? 40.844 26.497 -35.443 1.00 57.62 81 PRO A O 1
ATOM 600 N N . LEU A 1 82 ? 40.146 27.926 -33.845 1.00 61.78 82 LEU A N 1
ATOM 601 C CA . LEU A 1 82 ? 40.470 27.067 -32.719 1.00 61.78 82 LEU A CA 1
ATOM 602 C C . LEU A 1 82 ? 39.480 25.907 -32.823 1.00 61.78 82 LEU A C 1
ATOM 604 O O . LEU A 1 82 ? 38.271 26.132 -32.745 1.00 61.78 82 LEU A O 1
ATOM 608 N N . ALA A 1 83 ? 39.976 24.704 -33.103 1.00 64.81 83 ALA A N 1
ATOM 609 C CA . ALA A 1 83 ? 39.146 23.516 -33.209 1.00 64.81 83 ALA A CA 1
ATOM 610 C C . ALA A 1 83 ? 38.219 23.458 -31.987 1.00 64.81 83 ALA A C 1
ATOM 612 O O . ALA A 1 83 ? 38.692 23.373 -30.852 1.00 64.81 83 ALA A O 1
ATOM 613 N N . ALA A 1 84 ? 36.908 23.564 -32.217 1.00 63.16 84 ALA A N 1
ATOM 614 C CA . ALA A 1 84 ? 35.920 23.374 -31.173 1.00 63.16 84 ALA A CA 1
ATOM 615 C C . ALA A 1 84 ? 36.112 21.950 -30.648 1.00 63.16 84 ALA A C 1
ATOM 617 O O . ALA A 1 84 ? 35.784 20.975 -31.324 1.00 63.16 84 ALA A O 1
ATOM 618 N N . ARG A 1 85 ? 36.727 21.827 -29.471 1.00 59.41 85 ARG A N 1
ATOM 619 C CA . ARG A 1 85 ? 36.872 20.547 -28.791 1.00 59.41 85 ARG A CA 1
ATOM 620 C C . ARG A 1 85 ? 35.451 20.033 -28.551 1.00 59.41 85 ARG A C 1
ATOM 622 O O . ARG A 1 85 ? 34.681 20.751 -27.910 1.00 59.41 85 ARG A O 1
ATOM 629 N N . PRO A 1 86 ? 35.063 18.858 -29.078 1.00 58.12 86 PRO A N 1
ATOM 630 C CA . PRO A 1 86 ? 33.739 18.325 -28.809 1.00 58.12 86 PRO A CA 1
ATOM 631 C C . PRO A 1 86 ? 33.585 18.223 -27.293 1.00 58.12 86 PRO A C 1
ATOM 633 O O . PRO A 1 86 ? 34.456 17.666 -26.617 1.00 58.12 86 PRO A O 1
ATOM 636 N N . ILE A 1 87 ? 32.509 18.805 -26.755 1.00 59.09 87 ILE A N 1
ATOM 637 C CA . ILE A 1 87 ? 32.087 18.542 -25.382 1.00 59.09 87 ILE A CA 1
ATOM 638 C C . ILE A 1 87 ? 31.754 17.054 -25.366 1.00 59.09 87 ILE A C 1
ATOM 640 O O . ILE A 1 87 ? 30.675 16.642 -25.786 1.00 59.09 87 ILE A O 1
ATOM 644 N N . GLN A 1 88 ? 32.720 16.230 -24.969 1.00 57.19 88 GLN A N 1
ATOM 645 C CA . GLN A 1 88 ? 32.476 14.833 -24.671 1.00 57.19 88 GLN A CA 1
ATOM 646 C C . GLN A 1 88 ? 31.660 14.824 -23.386 1.00 57.19 88 GLN A C 1
ATOM 648 O O . GLN A 1 88 ? 32.202 14.833 -22.284 1.00 57.19 88 GLN A O 1
ATOM 653 N N . VAL A 1 89 ? 30.338 14.907 -23.537 1.00 62.84 89 VAL A N 1
ATOM 654 C CA . VAL A 1 89 ? 29.424 14.560 -22.457 1.00 62.84 89 VAL A CA 1
ATOM 655 C C . VAL A 1 89 ? 29.751 13.117 -22.121 1.00 62.84 89 VAL A C 1
ATOM 657 O O . VAL A 1 89 ? 29.599 12.237 -22.967 1.00 62.84 89 VAL A O 1
ATOM 660 N N . ASP A 1 90 ? 30.264 12.891 -20.919 1.00 80.94 90 ASP A N 1
ATOM 661 C CA . ASP A 1 90 ? 30.513 11.551 -20.420 1.00 80.94 90 ASP A CA 1
ATOM 662 C C . ASP A 1 90 ? 29.168 10.816 -20.325 1.00 80.94 90 ASP A C 1
ATOM 664 O O . ASP A 1 90 ? 28.374 10.993 -19.396 1.00 80.94 90 ASP A O 1
ATOM 668 N N . THR A 1 91 ? 28.880 10.029 -21.360 1.00 84.62 91 THR A N 1
ATOM 669 C CA . THR A 1 91 ? 27.631 9.287 -21.516 1.00 84.62 91 THR A CA 1
ATOM 670 C C . THR A 1 91 ? 27.477 8.236 -20.426 1.00 84.62 91 THR A C 1
ATOM 672 O O . THR A 1 91 ? 26.349 7.908 -20.065 1.00 84.62 91 THR A O 1
ATOM 675 N N . LYS A 1 92 ? 28.579 7.736 -19.851 1.00 85.88 92 LYS A N 1
ATOM 676 C CA . LYS A 1 92 ? 28.538 6.785 -18.738 1.00 85.88 92 LYS A CA 1
ATOM 677 C C . LYS A 1 92 ? 28.076 7.474 -17.458 1.00 85.88 92 LYS A C 1
ATOM 679 O O . LYS A 1 92 ? 27.151 6.976 -16.823 1.00 85.88 92 LYS A O 1
ATOM 684 N N . SER A 1 93 ? 28.627 8.639 -17.102 1.00 88.88 93 SER A N 1
ATOM 685 C CA . SER A 1 93 ? 28.116 9.367 -15.928 1.00 88.88 93 SER A CA 1
ATOM 686 C C . SER A 1 93 ? 26.684 9.865 -16.114 1.00 88.88 93 SER A C 1
ATOM 688 O O . SER A 1 93 ? 25.935 9.911 -15.141 1.00 88.88 93 SER A O 1
ATOM 690 N N . ALA A 1 94 ? 26.264 10.203 -17.338 1.00 90.81 94 ALA A N 1
ATOM 691 C CA . ALA A 1 94 ? 24.866 10.532 -17.616 1.00 90.81 94 ALA A CA 1
ATOM 692 C C . ALA A 1 94 ? 23.929 9.339 -17.369 1.00 90.81 94 ALA A C 1
ATOM 694 O O . ALA A 1 94 ? 22.952 9.487 -16.638 1.00 90.81 94 ALA A O 1
ATOM 695 N N . ARG A 1 95 ? 24.263 8.155 -17.900 1.00 91.69 95 ARG A N 1
ATOM 696 C CA . ARG A 1 95 ? 23.492 6.921 -17.675 1.00 91.69 95 ARG A CA 1
ATOM 697 C C . ARG A 1 95 ? 23.454 6.520 -16.205 1.00 91.69 95 ARG A C 1
ATOM 699 O O . ARG A 1 95 ? 22.384 6.208 -15.692 1.00 91.69 95 ARG A O 1
ATOM 706 N N . ARG A 1 96 ? 24.583 6.642 -15.501 1.00 94.12 96 ARG A N 1
ATOM 707 C CA . ARG A 1 96 ? 24.649 6.413 -14.054 1.00 94.12 96 ARG A CA 1
ATOM 708 C C . ARG A 1 96 ? 23.685 7.314 -13.280 1.00 94.12 96 ARG A C 1
ATOM 710 O O . ARG A 1 96 ? 22.946 6.816 -12.443 1.00 94.12 96 ARG A O 1
ATOM 717 N N . ARG A 1 97 ? 23.634 8.613 -13.598 1.00 94.31 97 ARG A N 1
ATOM 718 C CA . ARG A 1 97 ? 22.681 9.542 -12.963 1.00 94.31 97 ARG A CA 1
ATOM 719 C C . ARG A 1 97 ? 21.225 9.157 -13.232 1.00 94.31 97 ARG A C 1
ATOM 721 O O . ARG A 1 97 ? 20.402 9.272 -12.331 1.00 94.31 97 ARG A O 1
ATOM 728 N N . THR A 1 98 ? 20.903 8.712 -14.447 1.00 94.94 98 THR A N 1
ATOM 729 C CA . THR A 1 98 ? 19.556 8.222 -14.778 1.00 94.94 98 THR A CA 1
ATOM 730 C C . THR A 1 98 ? 19.204 6.975 -13.971 1.00 94.94 98 THR A C 1
ATOM 732 O O . THR A 1 98 ? 18.139 6.937 -13.366 1.00 94.94 98 THR A O 1
ATOM 735 N N . TRP A 1 99 ? 20.119 6.005 -13.888 1.00 96.00 99 TRP A N 1
ATOM 736 C CA . TRP A 1 99 ? 19.945 4.813 -13.059 1.00 96.00 99 TRP 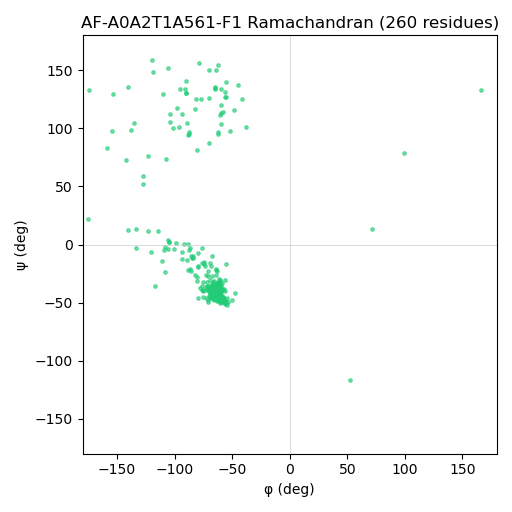A CA 1
ATOM 737 C C . TRP A 1 99 ? 19.690 5.166 -11.592 1.00 96.00 99 TRP A C 1
ATOM 739 O O . TRP A 1 99 ? 18.712 4.708 -11.008 1.00 96.00 99 TRP A O 1
ATOM 749 N N . ASP A 1 100 ? 20.534 6.021 -11.008 1.00 96.62 100 ASP A N 1
ATOM 750 C CA . ASP A 1 100 ? 20.400 6.430 -9.608 1.00 96.62 100 ASP A CA 1
ATOM 751 C C . ASP A 1 100 ? 19.044 7.133 -9.365 1.00 96.62 100 ASP A C 1
ATOM 753 O O . ASP A 1 100 ? 18.399 6.912 -8.339 1.00 96.62 100 ASP A O 1
ATOM 757 N N . ALA A 1 101 ? 18.561 7.924 -10.332 1.00 97.38 101 ALA A N 1
ATOM 758 C CA . ALA A 1 101 ? 17.239 8.549 -10.270 1.00 97.38 101 ALA A CA 1
ATOM 759 C C . ALA A 1 101 ? 16.086 7.529 -10.341 1.00 97.38 101 ALA A C 1
ATOM 761 O O . ALA A 1 101 ? 15.073 7.696 -9.658 1.00 97.38 101 ALA A O 1
ATOM 762 N N . ASP A 1 102 ? 16.221 6.466 -11.134 1.00 98.12 102 ASP A N 1
ATOM 763 C CA . ASP A 1 102 ? 15.218 5.401 -11.213 1.00 98.12 102 ASP A CA 1
ATOM 764 C C . ASP A 1 102 ? 15.215 4.522 -9.954 1.00 98.12 102 ASP A C 1
ATOM 766 O O . ASP A 1 102 ? 14.144 4.168 -9.460 1.00 98.12 102 ASP A O 1
ATOM 770 N N . VAL A 1 103 ? 16.381 4.253 -9.355 1.00 98.12 103 VAL A N 1
ATOM 771 C CA . VAL A 1 103 ? 16.475 3.621 -8.026 1.00 98.12 103 VAL A CA 1
ATOM 772 C C . VAL A 1 103 ? 15.777 4.474 -6.970 1.00 98.12 103 VAL A C 1
ATOM 774 O O . VAL A 1 103 ? 14.918 3.967 -6.251 1.00 98.12 103 VAL A O 1
ATOM 777 N N . ALA A 1 104 ? 16.076 5.774 -6.914 1.00 98.19 104 ALA A N 1
ATOM 778 C CA . ALA A 1 104 ? 15.439 6.683 -5.963 1.00 98.19 104 ALA A CA 1
ATOM 779 C C . ALA A 1 104 ? 13.912 6.735 -6.136 1.00 98.19 104 ALA A C 1
ATOM 781 O O . ALA A 1 104 ? 13.172 6.799 -5.156 1.00 98.19 104 ALA A O 1
ATOM 782 N N . ARG A 1 105 ? 13.420 6.668 -7.379 1.00 98.50 105 ARG A N 1
ATOM 783 C CA . ARG A 1 105 ? 11.982 6.633 -7.669 1.00 98.50 105 ARG A CA 1
ATOM 784 C C . ARG A 1 105 ? 11.322 5.335 -7.210 1.00 98.50 105 ARG A C 1
ATOM 786 O O . ARG A 1 105 ? 10.225 5.392 -6.665 1.00 98.50 105 ARG A O 1
ATOM 793 N N . HIS A 1 106 ? 11.970 4.191 -7.421 1.00 98.56 106 HIS A N 1
ATOM 794 C CA . HIS A 1 106 ? 11.485 2.899 -6.932 1.00 98.56 106 HIS A CA 1
ATOM 795 C C . HIS A 1 106 ? 11.364 2.916 -5.400 1.00 98.56 106 HIS A C 1
ATOM 797 O O . HIS A 1 106 ? 10.302 2.607 -4.865 1.00 98.56 106 HIS A O 1
ATOM 803 N N . GLU A 1 107 ? 12.401 3.380 -4.700 1.00 98.25 107 GLU A N 1
ATOM 804 C CA . GLU A 1 107 ? 12.380 3.523 -3.238 1.00 98.25 107 GLU A CA 1
ATOM 805 C C . GLU A 1 107 ? 11.286 4.473 -2.749 1.00 98.25 107 GLU A C 1
ATOM 807 O O . GLU A 1 107 ? 10.566 4.168 -1.802 1.00 98.25 107 GLU A O 1
ATOM 812 N N . ALA A 1 108 ? 11.094 5.608 -3.424 1.00 98.56 108 ALA A N 1
ATOM 813 C CA . ALA A 1 108 ? 10.033 6.544 -3.072 1.00 98.56 108 ALA A CA 1
ATOM 814 C C . ALA A 1 108 ? 8.633 5.906 -3.156 1.00 98.56 108 ALA A C 1
ATOM 816 O O . ALA A 1 108 ? 7.769 6.219 -2.336 1.00 98.56 108 ALA A O 1
ATOM 817 N N . ILE A 1 109 ? 8.405 5.001 -4.114 1.00 98.56 109 ILE A N 1
ATOM 818 C CA . ILE A 1 109 ? 7.145 4.253 -4.239 1.00 98.56 109 ILE A CA 1
ATOM 819 C C . ILE A 1 109 ? 6.994 3.259 -3.085 1.00 98.56 109 ILE A C 1
ATOM 821 O O . ILE A 1 109 ? 5.942 3.246 -2.451 1.00 98.56 109 ILE A O 1
ATOM 825 N N . LEU A 1 110 ? 8.041 2.496 -2.753 1.00 97.62 110 LEU A N 1
ATOM 826 C CA . LEU A 1 110 ? 8.029 1.573 -1.609 1.00 97.62 110 LEU A CA 1
ATOM 827 C C . LEU A 1 110 ? 7.741 2.301 -0.290 1.00 97.62 110 LEU A C 1
ATOM 829 O O . LEU A 1 110 ? 6.877 1.886 0.478 1.00 97.62 110 LEU A O 1
ATOM 833 N N . LEU A 1 111 ? 8.399 3.437 -0.059 1.00 98.00 111 LEU A N 1
ATOM 834 C CA . LEU A 1 111 ? 8.158 4.280 1.113 1.00 98.00 111 LEU A CA 1
ATOM 835 C C . LEU A 1 111 ? 6.741 4.864 1.132 1.00 98.00 111 LEU A C 1
ATOM 837 O O . LEU A 1 111 ? 6.144 4.983 2.198 1.00 98.00 111 LEU A O 1
ATOM 841 N N . SER A 1 112 ? 6.189 5.213 -0.033 1.00 97.75 112 SER A N 1
ATOM 842 C CA . SER A 1 112 ? 4.804 5.695 -0.140 1.00 97.75 112 SER A CA 1
ATOM 843 C C . SER A 1 112 ? 3.784 4.588 0.134 1.00 97.75 112 SER A C 1
ATOM 845 O O . SER A 1 112 ? 2.694 4.870 0.629 1.00 97.75 112 SER A O 1
ATOM 847 N N . TYR A 1 113 ? 4.134 3.341 -0.181 1.00 97.31 113 TYR A N 1
ATOM 848 C CA . TYR A 1 113 ? 3.299 2.173 0.061 1.00 97.31 113 TYR A CA 1
ATOM 849 C C . TYR A 1 113 ? 3.374 1.672 1.517 1.00 97.31 113 TYR A C 1
ATOM 851 O O . TYR A 1 113 ? 2.380 1.183 2.046 1.00 97.31 113 TYR A O 1
ATOM 859 N N . LEU A 1 114 ? 4.494 1.891 2.214 1.00 95.69 114 LEU A N 1
ATOM 860 C CA . LEU A 1 114 ? 4.737 1.418 3.584 1.00 95.69 114 LEU A CA 1
ATOM 861 C C . LEU A 1 114 ? 3.598 1.675 4.602 1.00 95.69 114 LEU A C 1
ATOM 863 O O . LEU A 1 114 ? 3.295 0.765 5.383 1.00 95.69 114 LEU A O 1
ATOM 867 N N . PRO A 1 115 ? 2.921 2.844 4.639 1.00 94.75 115 PRO A N 1
ATOM 868 C CA . PRO A 1 115 ? 1.805 3.063 5.564 1.00 94.75 115 PRO A CA 1
ATOM 869 C C . PRO A 1 115 ? 0.646 2.083 5.351 1.00 94.75 115 PRO A C 1
ATOM 871 O O . PRO A 1 115 ? -0.011 1.695 6.310 1.00 94.75 115 PRO A O 1
ATOM 874 N N . TYR A 1 116 ? 0.427 1.630 4.116 1.00 94.94 116 TYR A N 1
ATOM 875 C CA . TYR A 1 116 ? -0.596 0.641 3.783 1.00 94.94 116 TYR A CA 1
ATOM 876 C C . TYR A 1 116 ? -0.207 -0.795 4.178 1.00 94.94 116 TYR A C 1
ATOM 878 O O . TYR A 1 116 ? -1.017 -1.701 4.032 1.00 94.94 116 TYR A O 1
ATOM 886 N N . GLU A 1 117 ? 0.997 -1.025 4.705 1.00 90.62 117 GLU A N 1
ATOM 887 C CA . GLU A 1 117 ? 1.395 -2.320 5.277 1.00 90.62 117 GLU A CA 1
ATOM 888 C C . GLU A 1 117 ? 1.516 -2.300 6.797 1.00 90.62 117 GLU A C 1
ATOM 890 O O . GLU A 1 117 ? 1.436 -3.343 7.450 1.00 90.62 117 GLU A O 1
ATOM 895 N N . THR A 1 118 ? 1.733 -1.115 7.360 1.00 90.94 118 THR A N 1
ATOM 896 C CA . THR A 1 118 ? 2.168 -0.952 8.748 1.00 90.94 118 THR A CA 1
ATOM 897 C C . THR A 1 118 ? 1.161 -0.211 9.612 1.00 90.94 118 THR A C 1
ATOM 899 O O . THR A 1 118 ? 1.018 -0.559 10.782 1.00 90.94 118 THR A O 1
ATOM 902 N N . ASP A 1 119 ? 0.444 0.775 9.068 1.00 93.12 119 ASP A N 1
ATOM 903 C CA . ASP A 1 119 ? -0.501 1.584 9.832 1.00 93.12 119 ASP A CA 1
ATOM 904 C C . ASP A 1 119 ? -1.921 0.992 9.737 1.00 93.12 119 ASP A C 1
ATOM 906 O O . ASP A 1 119 ? -2.554 1.048 8.673 1.00 93.12 119 ASP A O 1
ATOM 910 N N . PRO A 1 120 ? -2.477 0.460 10.844 1.00 92.19 120 PRO A N 1
ATOM 911 C CA . PRO A 1 120 ? -3.814 -0.121 10.836 1.00 92.19 120 PRO A CA 1
ATOM 912 C C . PRO A 1 120 ? -4.913 0.887 10.461 1.00 92.19 120 PRO A C 1
ATOM 914 O O . PRO A 1 120 ? -5.906 0.489 9.851 1.00 92.19 120 PRO A O 1
ATOM 917 N N . HIS A 1 121 ? -4.766 2.187 10.745 1.00 94.56 121 HIS A N 1
ATOM 918 C CA . HIS A 1 121 ? -5.767 3.184 10.342 1.00 94.56 121 HIS A CA 1
ATOM 919 C C . HIS A 1 121 ? -5.784 3.402 8.838 1.00 94.56 121 HIS A C 1
ATOM 921 O O . HIS A 1 121 ? -6.858 3.561 8.253 1.00 94.56 121 HIS A O 1
ATOM 927 N N . VAL A 1 122 ? -4.607 3.431 8.215 1.00 95.69 122 VAL A N 1
ATOM 928 C CA . VAL A 1 122 ? -4.476 3.612 6.767 1.00 95.69 122 VAL A CA 1
ATOM 929 C C . VAL A 1 122 ? -5.049 2.399 6.042 1.00 95.69 122 VAL A C 1
ATOM 931 O O . VAL A 1 122 ? -5.883 2.569 5.150 1.00 95.69 122 VAL A O 1
ATOM 934 N N . VAL A 1 123 ? -4.690 1.192 6.485 1.00 93.44 123 VAL A N 1
ATOM 935 C CA . VAL A 1 123 ? -5.194 -0.068 5.919 1.00 93.44 123 VAL A CA 1
ATOM 936 C C . VAL A 1 123 ? -6.711 -0.167 6.029 1.00 93.44 123 VAL A C 1
ATOM 938 O O . VAL A 1 123 ? -7.387 -0.434 5.040 1.00 93.44 123 VAL A O 1
ATOM 941 N N . MET A 1 124 ? -7.280 0.114 7.206 1.00 94.56 124 MET A N 1
ATOM 942 C CA . MET A 1 124 ? -8.735 0.052 7.388 1.00 94.56 124 MET A CA 1
ATOM 943 C C . MET A 1 124 ? -9.484 1.137 6.605 1.00 94.56 124 MET A C 1
ATOM 945 O O . MET A 1 124 ? -10.652 0.958 6.264 1.00 94.56 124 MET A O 1
ATOM 949 N N . ARG A 1 125 ? -8.843 2.277 6.324 1.00 96.44 125 ARG A N 1
ATOM 950 C CA . ARG A 1 125 ? -9.450 3.359 5.540 1.00 96.44 125 ARG A CA 1
ATOM 951 C C . ARG A 1 125 ? -9.444 3.066 4.042 1.00 96.44 125 ARG A C 1
ATOM 953 O O . ARG A 1 125 ? -10.405 3.427 3.360 1.00 96.44 125 ARG A O 1
ATOM 960 N N . TYR A 1 126 ? -8.384 2.438 3.542 1.00 97.12 126 TYR A N 1
ATOM 961 C CA . TYR A 1 126 ? -8.179 2.174 2.118 1.00 97.12 126 TYR A CA 1
ATOM 962 C C . TYR A 1 126 ? -7.885 0.689 1.843 1.00 97.12 126 TYR A C 1
ATOM 964 O O . TYR A 1 126 ? -6.855 0.378 1.249 1.00 97.12 126 TYR A O 1
ATOM 972 N N . PRO A 1 127 ? -8.787 -0.238 2.216 1.00 95.62 127 PRO A N 1
ATOM 973 C CA . PRO A 1 127 ? -8.507 -1.676 2.167 1.00 95.62 127 PRO A CA 1
ATOM 974 C C . PRO A 1 127 ? -8.273 -2.218 0.748 1.00 95.62 127 PRO A C 1
ATOM 976 O O . PRO A 1 127 ? -7.652 -3.256 0.577 1.00 95.62 127 PRO A O 1
ATOM 979 N N . ALA A 1 128 ? -8.746 -1.517 -0.287 1.00 95.62 128 ALA A N 1
ATOM 980 C CA . ALA A 1 128 ? -8.582 -1.945 -1.678 1.00 95.62 128 ALA A CA 1
ATOM 981 C C . ALA A 1 128 ? -7.116 -1.986 -2.149 1.00 95.62 128 ALA A C 1
ATOM 983 O O . ALA A 1 128 ? -6.814 -2.667 -3.123 1.00 95.62 128 ALA A O 1
ATOM 984 N N . ILE A 1 129 ? -6.205 -1.254 -1.498 1.00 96.50 129 ILE A N 1
ATOM 985 C CA . ILE A 1 129 ? -4.793 -1.161 -1.911 1.00 96.50 129 ILE A CA 1
ATOM 986 C C . ILE A 1 129 ? -3.986 -2.435 -1.616 1.00 96.50 129 ILE A C 1
ATOM 988 O O . ILE A 1 129 ? -2.916 -2.618 -2.184 1.00 96.50 129 ILE A O 1
ATOM 992 N N . THR A 1 130 ? -4.482 -3.302 -0.730 1.00 93.50 130 THR A N 1
ATOM 993 C CA . THR A 1 130 ? -3.868 -4.593 -0.371 1.00 93.50 130 THR A CA 1
ATOM 994 C C . THR A 1 130 ? -4.668 -5.779 -0.911 1.00 93.50 130 THR A C 1
ATOM 996 O O . THR A 1 130 ? -4.247 -6.926 -0.788 1.00 93.50 130 THR A O 1
ATOM 999 N N . ASP A 1 131 ? -5.820 -5.512 -1.525 1.00 93.25 131 ASP A N 1
ATOM 1000 C CA . ASP A 1 131 ? -6.705 -6.511 -2.107 1.00 93.25 131 ASP A CA 1
ATOM 1001 C C . ASP A 1 131 ? -6.335 -6.776 -3.576 1.00 93.25 131 ASP A C 1
ATOM 1003 O O . ASP A 1 131 ? -6.643 -5.984 -4.469 1.00 93.25 131 ASP A O 1
ATOM 1007 N N . LEU A 1 132 ? -5.695 -7.921 -3.828 1.00 93.38 132 LEU A N 1
ATOM 1008 C CA . LEU A 1 132 ? -5.295 -8.369 -5.168 1.00 93.38 132 LEU A CA 1
ATOM 1009 C C . LEU A 1 132 ? -6.477 -8.727 -6.080 1.00 93.38 132 LEU A C 1
ATOM 1011 O O . LEU A 1 132 ? -6.277 -8.927 -7.275 1.00 93.38 132 LEU A O 1
ATOM 1015 N N . THR A 1 133 ? -7.707 -8.806 -5.561 1.00 92.88 133 THR A N 1
ATOM 1016 C CA . THR A 1 133 ? -8.894 -8.961 -6.417 1.00 92.88 133 THR A CA 1
ATOM 1017 C C . THR A 1 133 ? -9.253 -7.658 -7.139 1.00 92.88 133 THR A C 1
ATOM 1019 O O . THR A 1 133 ? -9.978 -7.680 -8.136 1.00 92.88 133 THR A O 1
ATOM 1022 N N . GLN A 1 134 ? -8.719 -6.519 -6.680 1.00 94.56 134 GLN A N 1
ATOM 1023 C CA . GLN A 1 134 ? -8.825 -5.243 -7.376 1.00 94.56 134 GLN A CA 1
ATOM 1024 C C . GLN A 1 134 ? -7.759 -5.165 -8.473 1.00 94.56 134 GLN A C 1
ATOM 1026 O O . GLN A 1 134 ? -6.567 -5.098 -8.183 1.00 94.56 134 GLN A O 1
ATOM 1031 N N . GLU A 1 135 ? -8.190 -5.091 -9.732 1.00 97.12 135 GLU A N 1
ATOM 1032 C CA . GLU A 1 135 ? -7.296 -5.037 -10.901 1.00 97.12 135 GLU A CA 1
ATOM 1033 C C . GLU A 1 135 ? -6.189 -3.964 -10.786 1.00 97.12 135 GLU A C 1
ATOM 1035 O O . GLU A 1 135 ? -5.023 -4.327 -10.927 1.00 97.12 135 GLU A O 1
ATOM 1040 N N . PRO A 1 136 ? -6.461 -2.693 -10.402 1.00 97.75 136 PRO A N 1
ATOM 1041 C CA . PRO A 1 136 ? -5.392 -1.700 -10.253 1.00 97.75 136 PRO A CA 1
ATOM 1042 C C . PRO A 1 136 ? -4.339 -2.074 -9.202 1.00 97.75 136 PRO A C 1
ATOM 1044 O O . PRO A 1 136 ? -3.180 -1.680 -9.318 1.00 97.75 136 PRO A O 1
ATOM 1047 N N . THR A 1 137 ? -4.743 -2.806 -8.163 1.00 97.38 137 THR A N 1
ATOM 1048 C CA . THR A 1 137 ? -3.852 -3.275 -7.100 1.00 97.38 137 THR A CA 1
ATOM 1049 C C . THR A 1 137 ? -3.006 -4.447 -7.588 1.00 97.38 137 THR A C 1
ATOM 1051 O O . THR A 1 137 ? -1.793 -4.429 -7.394 1.00 97.38 137 THR A O 1
ATOM 1054 N N . ALA A 1 138 ? -3.607 -5.420 -8.279 1.00 97.88 138 ALA A N 1
ATOM 1055 C CA . ALA A 1 138 ? -2.870 -6.511 -8.915 1.00 97.88 138 ALA A CA 1
ATOM 1056 C C . ALA A 1 138 ? -1.808 -5.978 -9.895 1.00 97.88 138 ALA A C 1
ATOM 1058 O O . ALA A 1 138 ? -0.634 -6.326 -9.772 1.00 97.88 138 ALA A O 1
ATOM 1059 N N . ASP A 1 139 ? -2.182 -5.032 -10.765 1.00 98.56 139 ASP A N 1
ATOM 1060 C CA . ASP A 1 139 ? -1.267 -4.374 -11.706 1.00 98.56 139 ASP A CA 1
ATOM 1061 C C . ASP A 1 139 ? -0.081 -3.694 -11.003 1.00 98.56 139 ASP A C 1
ATOM 1063 O O . ASP A 1 139 ? 1.047 -3.698 -11.507 1.00 98.56 139 ASP A O 1
ATOM 1067 N N . PHE A 1 140 ? -0.321 -3.084 -9.836 1.00 98.69 140 PHE A N 1
ATOM 1068 C CA . PHE A 1 140 ? 0.741 -2.491 -9.028 1.00 98.69 140 PHE A CA 1
ATOM 1069 C C . PHE A 1 140 ? 1.735 -3.546 -8.540 1.00 98.69 140 PHE A C 1
ATOM 1071 O O . PHE A 1 140 ? 2.939 -3.345 -8.709 1.00 98.69 140 PHE A O 1
ATOM 1078 N N . PHE A 1 141 ? 1.262 -4.664 -7.987 1.00 98.19 141 PHE A N 1
ATOM 1079 C CA . PHE A 1 141 ? 2.144 -5.727 -7.504 1.00 98.19 141 PHE A CA 1
ATOM 1080 C C . PHE A 1 141 ? 2.889 -6.439 -8.637 1.00 98.19 141 PHE A C 1
ATOM 1082 O O . PHE A 1 141 ? 4.079 -6.723 -8.489 1.00 98.19 141 PHE A O 1
ATOM 1089 N N . ASP A 1 142 ? 2.255 -6.636 -9.792 1.00 98.56 142 ASP A N 1
ATOM 1090 C CA . ASP A 1 142 ? 2.914 -7.179 -10.982 1.00 98.56 142 ASP A CA 1
ATOM 1091 C C . ASP A 1 142 ? 4.025 -6.245 -11.480 1.00 98.56 142 ASP A C 1
ATOM 1093 O O . ASP A 1 142 ? 5.151 -6.674 -11.758 1.00 98.56 142 ASP A O 1
ATOM 1097 N N . ALA A 1 143 ? 3.748 -4.939 -11.546 1.00 98.69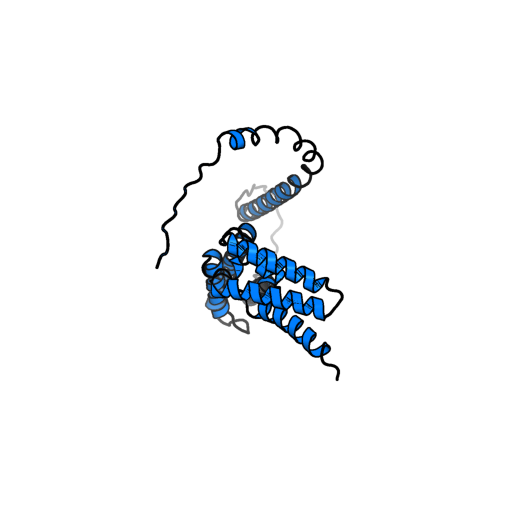 143 ALA A N 1
ATOM 1098 C CA . ALA A 1 143 ? 4.748 -3.946 -11.922 1.00 98.69 143 ALA A CA 1
ATOM 1099 C C . ALA A 1 143 ? 5.879 -3.843 -10.887 1.00 98.69 143 ALA A C 1
ATOM 1101 O O . ALA A 1 143 ? 7.041 -3.659 -11.264 1.00 98.69 143 ALA A O 1
ATOM 1102 N N . LEU A 1 144 ? 5.554 -3.988 -9.599 1.00 98.31 144 LEU A N 1
ATOM 1103 C CA . LEU A 1 144 ? 6.519 -3.975 -8.506 1.00 98.31 144 LEU A CA 1
ATOM 1104 C C . LEU A 1 144 ? 7.456 -5.178 -8.600 1.00 98.31 144 LEU A C 1
ATOM 1106 O O . LEU A 1 144 ? 8.676 -5.010 -8.565 1.00 98.31 144 LEU A O 1
ATOM 1110 N N . HIS A 1 145 ? 6.904 -6.375 -8.806 1.00 98.38 145 HIS A N 1
ATOM 1111 C CA . HIS A 1 145 ? 7.680 -7.592 -9.014 1.00 98.38 145 HIS A CA 1
ATOM 1112 C C . HIS A 1 145 ? 8.581 -7.481 -10.253 1.00 98.38 145 HIS A C 1
ATOM 1114 O O . HIS A 1 145 ? 9.782 -7.754 -10.181 1.00 98.38 145 HIS A O 1
ATOM 1120 N N . ALA A 1 146 ? 8.038 -7.000 -11.376 1.00 98.31 146 ALA A N 1
ATOM 1121 C CA . ALA A 1 146 ? 8.798 -6.823 -12.608 1.00 98.31 146 ALA A CA 1
ATOM 1122 C C . ALA A 1 146 ? 9.967 -5.836 -12.440 1.00 98.31 146 ALA A C 1
ATOM 1124 O O . ALA A 1 146 ? 11.072 -6.115 -12.906 1.00 98.31 146 ALA A O 1
ATOM 1125 N N . ALA A 1 147 ? 9.759 -4.703 -11.761 1.00 98.25 147 ALA A N 1
ATOM 1126 C CA . ALA A 1 147 ? 10.830 -3.749 -11.469 1.00 98.25 147 ALA A CA 1
ATOM 1127 C C . ALA A 1 147 ? 11.863 -4.324 -10.487 1.00 98.25 147 ALA A C 1
ATOM 1129 O O . ALA A 1 147 ? 13.064 -4.161 -10.699 1.00 98.25 147 ALA A O 1
ATOM 1130 N N . GLY A 1 148 ? 11.409 -5.030 -9.447 1.00 97.56 148 GLY A N 1
ATOM 1131 C CA . GLY A 1 148 ? 12.268 -5.696 -8.467 1.00 97.56 148 GLY A CA 1
ATOM 1132 C C . GLY A 1 148 ? 13.186 -6.747 -9.089 1.00 97.56 148 GLY A C 1
ATOM 1133 O O . GLY A 1 148 ? 14.363 -6.793 -8.750 1.00 97.56 148 GLY A O 1
ATOM 1134 N N . SER A 1 149 ? 12.692 -7.523 -10.060 1.00 97.19 149 SER A N 1
ATOM 1135 C CA . SER A 1 149 ? 13.477 -8.567 -10.741 1.00 97.19 149 SER A CA 1
ATOM 1136 C C . SER A 1 149 ? 14.679 -8.045 -11.542 1.00 97.19 149 SER A C 1
ATOM 1138 O O . SER A 1 149 ? 15.627 -8.787 -11.781 1.00 97.19 149 SER A O 1
ATOM 1140 N N . LEU A 1 150 ? 14.650 -6.771 -11.948 1.00 96.44 150 LEU A N 1
ATOM 1141 C CA . LEU A 1 150 ? 15.716 -6.113 -12.714 1.00 96.44 150 LEU A CA 1
ATOM 1142 C C . LEU A 1 150 ? 16.627 -5.244 -11.841 1.00 96.44 150 LEU A C 1
ATOM 1144 O O . LEU A 1 150 ? 17.580 -4.647 -12.343 1.00 96.44 150 LEU A O 1
ATOM 1148 N N . ARG A 1 151 ? 16.316 -5.116 -10.549 1.00 93.88 151 ARG A N 1
ATOM 1149 C CA . ARG A 1 151 ? 17.080 -4.277 -9.638 1.00 93.88 151 ARG A CA 1
ATOM 1150 C C . ARG A 1 151 ? 18.371 -4.983 -9.239 1.00 93.88 151 ARG A C 1
ATOM 1152 O O . ARG A 1 151 ? 18.347 -6.072 -8.678 1.00 93.88 151 ARG A O 1
ATOM 1159 N N . THR A 1 152 ? 19.493 -4.309 -9.452 1.00 93.88 152 THR A N 1
ATOM 1160 C CA . THR A 1 152 ? 20.815 -4.753 -9.006 1.00 93.88 152 THR A CA 1
ATOM 1161 C C . THR A 1 152 ? 21.287 -3.929 -7.805 1.00 93.88 152 THR A C 1
ATOM 1163 O O . THR A 1 152 ? 20.906 -2.768 -7.644 1.00 93.88 152 THR A O 1
ATOM 1166 N N . GLU A 1 153 ? 22.125 -4.517 -6.946 1.00 89.00 153 GLU A N 1
ATOM 1167 C CA . GLU A 1 153 ? 22.705 -3.818 -5.782 1.00 89.00 153 GLU A CA 1
ATOM 1168 C C . GLU A 1 153 ? 23.665 -2.696 -6.196 1.00 89.00 153 GLU A C 1
ATOM 1170 O O . GLU A 1 153 ? 23.768 -1.662 -5.540 1.00 89.00 153 GLU A O 1
ATOM 1175 N N . SER A 1 154 ? 24.370 -2.911 -7.305 1.00 90.94 154 SER A N 1
ATOM 1176 C CA . SER A 1 154 ? 25.311 -1.968 -7.901 1.00 90.94 154 SER A CA 1
ATOM 1177 C C . SER A 1 154 ? 24.868 -1.594 -9.309 1.00 90.94 154 SER A C 1
ATOM 1179 O O . SER A 1 154 ? 24.108 -2.323 -9.944 1.00 90.94 154 SER A O 1
ATOM 1181 N N . TYR A 1 155 ? 25.355 -0.458 -9.806 1.00 92.31 155 TYR A N 1
ATOM 1182 C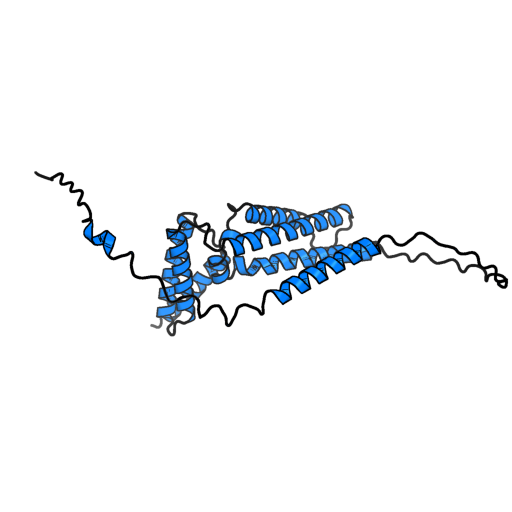 CA . TYR A 1 155 ? 25.112 -0.028 -11.182 1.00 92.31 155 TYR A CA 1
ATOM 1183 C C . TYR A 1 155 ? 25.546 -1.118 -12.179 1.00 92.31 155 TYR A C 1
ATOM 1185 O O . TYR A 1 155 ? 26.689 -1.572 -12.077 1.00 92.31 155 TYR A O 1
ATOM 1193 N N . PRO A 1 156 ? 24.670 -1.541 -13.108 1.00 92.00 156 PRO A N 1
ATOM 1194 C CA . PRO A 1 156 ? 24.996 -2.581 -14.079 1.00 92.00 156 PRO A CA 1
ATOM 1195 C C . PRO A 1 156 ? 26.017 -2.079 -15.109 1.00 92.00 156 PRO A C 1
ATOM 1197 O O . PRO A 1 156 ? 26.058 -0.896 -15.447 1.00 92.00 156 PRO A O 1
ATOM 1200 N N . ASP A 1 157 ? 26.840 -2.987 -15.634 1.00 89.06 157 ASP A N 1
ATOM 1201 C CA . ASP A 1 157 ? 27.814 -2.662 -16.685 1.00 89.06 157 ASP A CA 1
ATOM 1202 C C . ASP A 1 157 ? 27.201 -2.694 -18.099 1.00 89.06 157 ASP A C 1
ATOM 1204 O O . ASP A 1 157 ? 27.830 -2.240 -19.062 1.00 89.06 157 ASP A O 1
ATOM 1208 N N . ASP A 1 158 ? 25.967 -3.194 -18.238 1.00 91.06 158 ASP A N 1
ATOM 1209 C CA . ASP A 1 158 ? 25.262 -3.337 -19.506 1.00 91.06 158 ASP A CA 1
ATOM 1210 C C . ASP A 1 158 ? 24.076 -2.361 -19.655 1.00 91.06 158 ASP A C 1
ATOM 1212 O O . ASP A 1 158 ? 23.175 -2.250 -18.824 1.00 91.06 158 ASP A O 1
ATOM 1216 N N . GLN A 1 159 ? 24.057 -1.656 -20.787 1.00 91.38 159 GLN A N 1
ATOM 1217 C CA . GLN A 1 159 ? 23.012 -0.687 -21.128 1.00 91.38 159 GLN A CA 1
ATOM 1218 C C . GLN A 1 159 ? 21.593 -1.284 -21.295 1.00 91.38 159 GLN A C 1
ATOM 1220 O O . GLN A 1 159 ? 20.621 -0.577 -20.990 1.00 91.38 159 GLN A O 1
ATOM 1225 N N . PRO A 1 160 ? 21.411 -2.531 -21.782 1.00 94.25 160 PRO A N 1
ATOM 1226 C CA . PRO A 1 160 ? 20.091 -3.154 -21.852 1.00 94.25 160 PRO A CA 1
ATOM 1227 C C . PRO A 1 160 ? 19.401 -3.258 -20.488 1.00 94.25 160 PRO A C 1
ATOM 1229 O O . PRO A 1 160 ? 18.232 -2.884 -20.391 1.00 94.25 160 PRO A O 1
ATOM 1232 N N . THR A 1 161 ? 20.114 -3.677 -19.438 1.00 93.44 161 THR A N 1
ATOM 1233 C CA . THR A 1 161 ? 19.561 -3.771 -18.077 1.00 93.44 161 THR A CA 1
ATOM 1234 C C . THR A 1 161 ? 19.186 -2.400 -17.527 1.00 93.44 161 THR A C 1
ATOM 1236 O O . THR A 1 161 ? 18.079 -2.240 -17.013 1.00 93.44 161 THR A O 1
ATOM 1239 N N . GLU A 1 162 ? 20.038 -1.382 -17.712 1.00 93.81 162 GLU A N 1
ATOM 1240 C CA . GLU A 1 162 ? 19.730 0.005 -17.319 1.00 93.81 162 GLU A CA 1
ATOM 1241 C C . GLU A 1 162 ? 18.403 0.480 -17.926 1.00 93.81 162 GLU A C 1
ATOM 1243 O O . GLU A 1 162 ? 17.522 1.001 -17.240 1.00 93.81 162 GLU A O 1
ATOM 1248 N N . THR A 1 163 ? 18.258 0.266 -19.236 1.00 95.56 163 THR A N 1
ATOM 1249 C CA . THR A 1 163 ? 17.094 0.713 -20.003 1.00 95.56 163 THR A CA 1
ATOM 1250 C C . THR A 1 163 ? 15.840 -0.056 -19.592 1.00 95.56 163 THR A C 1
ATOM 1252 O O . THR A 1 163 ? 14.783 0.546 -19.395 1.00 95.56 163 THR A O 1
ATOM 1255 N N . ALA A 1 164 ? 15.950 -1.378 -19.435 1.00 97.06 164 ALA A N 1
ATOM 1256 C CA . ALA A 1 164 ? 14.842 -2.228 -19.023 1.00 97.06 164 ALA A CA 1
ATOM 1257 C C . ALA A 1 164 ? 14.356 -1.868 -17.612 1.00 97.06 164 ALA A C 1
ATOM 1259 O O . ALA A 1 164 ? 13.151 -1.718 -17.402 1.00 97.06 164 ALA A O 1
ATOM 1260 N N . TYR A 1 165 ? 15.276 -1.657 -16.666 1.00 98.19 165 TYR A N 1
ATOM 1261 C CA . TYR A 1 165 ? 14.937 -1.246 -15.306 1.00 98.19 165 TYR A CA 1
ATOM 1262 C C . TYR A 1 165 ? 14.207 0.101 -15.290 1.00 98.19 165 TYR A C 1
ATOM 1264 O O . TYR A 1 165 ? 13.104 0.185 -14.750 1.00 98.19 165 TYR A O 1
ATOM 1272 N N . GLY A 1 166 ? 14.743 1.127 -15.962 1.00 97.94 166 GLY A N 1
ATOM 1273 C CA . GLY A 1 166 ? 14.099 2.444 -16.035 1.00 97.94 166 GLY A CA 1
ATOM 1274 C C . GLY A 1 166 ? 12.688 2.392 -16.639 1.00 97.94 166 GLY A C 1
ATOM 1275 O O . GLY A 1 166 ? 11.753 3.019 -16.132 1.00 97.94 166 GLY A O 1
ATOM 1276 N N . GLN A 1 167 ? 12.478 1.567 -17.673 1.00 98.50 167 GLN A N 1
ATOM 1277 C CA . GLN A 1 167 ? 11.146 1.329 -18.243 1.00 98.50 167 GLN A CA 1
ATOM 1278 C C . GLN A 1 167 ? 10.186 0.667 -17.244 1.00 98.50 167 GLN A C 1
ATOM 1280 O O . GLN A 1 167 ? 9.023 1.078 -17.153 1.00 98.50 167 GLN A O 1
ATOM 1285 N N . ARG A 1 168 ? 10.651 -0.327 -16.473 1.00 98.62 168 ARG A N 1
ATOM 1286 C CA . ARG A 1 168 ? 9.834 -0.989 -15.442 1.00 98.62 168 ARG A CA 1
ATOM 1287 C C . ARG A 1 168 ? 9.523 -0.068 -14.271 1.00 98.62 168 ARG A C 1
ATOM 1289 O O . ARG A 1 168 ? 8.375 -0.037 -13.848 1.00 98.62 168 ARG A O 1
ATOM 1296 N N . VAL A 1 169 ? 10.469 0.753 -13.822 1.00 98.81 169 VAL A N 1
ATOM 1297 C CA . VAL A 1 169 ? 10.227 1.769 -12.784 1.00 98.81 169 VAL A CA 1
ATOM 1298 C C . VAL A 1 169 ? 9.190 2.797 -13.248 1.00 98.81 169 VAL A C 1
ATOM 1300 O O . VAL A 1 169 ? 8.301 3.177 -12.485 1.00 98.81 169 VAL A O 1
ATOM 1303 N N . ALA A 1 170 ? 9.237 3.223 -14.512 1.00 98.69 170 ALA A N 1
ATOM 1304 C CA . ALA A 1 170 ? 8.220 4.117 -15.062 1.00 98.69 170 ALA A CA 1
ATOM 1305 C C . ALA A 1 170 ? 6.827 3.459 -15.126 1.00 98.69 170 ALA A C 1
ATOM 1307 O O . ALA A 1 170 ? 5.822 4.135 -14.899 1.00 98.69 170 ALA A O 1
ATOM 1308 N N . ALA A 1 171 ? 6.752 2.160 -15.438 1.00 98.75 171 ALA A N 1
ATOM 1309 C CA . ALA A 1 171 ? 5.503 1.398 -15.397 1.00 98.75 171 ALA A CA 1
ATOM 1310 C C . ALA A 1 171 ? 4.975 1.242 -13.963 1.00 98.75 171 ALA A C 1
ATOM 1312 O O . ALA A 1 171 ? 3.810 1.551 -13.720 1.00 98.75 171 ALA A O 1
ATOM 1313 N N . LEU A 1 172 ? 5.848 0.884 -13.017 1.00 98.81 172 LEU A N 1
ATOM 1314 C CA . LEU A 1 172 ? 5.552 0.809 -11.586 1.00 98.81 172 LEU A CA 1
ATOM 1315 C C . LEU A 1 172 ? 4.981 2.128 -11.059 1.00 98.81 172 LEU A C 1
ATOM 1317 O O . LEU A 1 172 ? 3.945 2.126 -10.406 1.00 98.81 172 LEU A O 1
ATOM 1321 N N . ALA A 1 173 ? 5.582 3.269 -11.405 1.00 98.81 173 ALA A N 1
ATOM 1322 C CA . ALA A 1 173 ? 5.082 4.577 -10.981 1.00 98.81 173 ALA A CA 1
ATOM 1323 C C . ALA A 1 173 ? 3.646 4.857 -11.462 1.00 98.81 173 ALA A C 1
ATOM 1325 O O . ALA A 1 173 ? 2.839 5.423 -10.722 1.00 98.81 173 ALA A O 1
ATOM 1326 N N . ARG A 1 174 ? 3.307 4.454 -12.695 1.00 98.81 174 ARG A N 1
ATOM 1327 C CA . ARG A 1 174 ? 1.944 4.599 -13.230 1.00 98.81 174 ARG A CA 1
ATOM 1328 C C . ARG A 1 174 ? 0.961 3.658 -12.541 1.00 98.8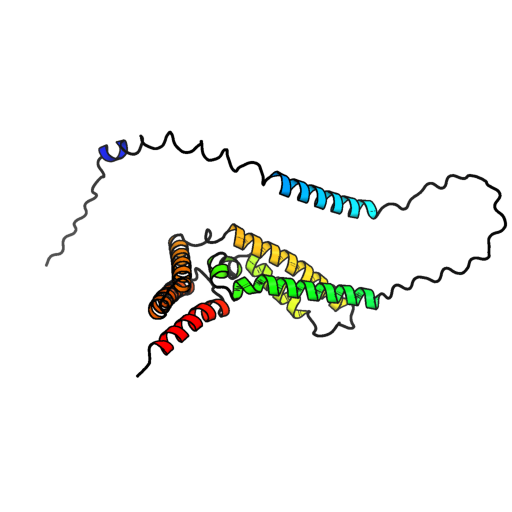1 174 ARG A C 1
ATOM 1330 O O . ARG A 1 174 ? -0.128 4.106 -12.184 1.00 98.81 174 ARG A O 1
ATOM 1337 N N . ALA A 1 175 ? 1.350 2.398 -12.349 1.00 98.81 175 ALA A N 1
ATOM 1338 C CA . ALA A 1 175 ? 0.528 1.393 -11.684 1.00 98.81 175 ALA A CA 1
ATOM 1339 C C . ALA A 1 175 ? 0.256 1.783 -10.223 1.00 98.81 175 ALA A C 1
ATOM 1341 O O . ALA A 1 175 ? -0.898 1.832 -9.811 1.00 98.81 175 ALA A O 1
ATOM 1342 N N . TRP A 1 176 ? 1.286 2.219 -9.489 1.00 98.75 176 TRP A N 1
ATOM 1343 C CA . TRP A 1 176 ? 1.157 2.755 -8.132 1.00 98.75 176 TRP A CA 1
ATOM 1344 C C . TRP A 1 176 ? 0.152 3.908 -8.059 1.00 98.75 176 TRP A C 1
ATOM 1346 O O . TRP A 1 176 ? -0.795 3.874 -7.276 1.00 98.75 176 TRP A O 1
ATOM 1356 N N . ALA A 1 177 ? 0.304 4.917 -8.922 1.00 98.69 177 ALA A N 1
ATOM 1357 C CA . ALA A 1 177 ? -0.611 6.051 -8.936 1.00 98.69 177 ALA A CA 1
ATOM 1358 C C . ALA A 1 177 ? -2.054 5.636 -9.274 1.00 98.69 177 ALA A C 1
ATOM 1360 O O . ALA A 1 177 ? -2.997 6.284 -8.820 1.00 98.69 177 ALA A O 1
ATOM 1361 N N . ALA A 1 178 ? -2.251 4.611 -10.109 1.00 98.69 178 ALA A N 1
ATOM 1362 C CA . ALA A 1 178 ? -3.574 4.078 -10.427 1.00 98.69 178 ALA A CA 1
ATOM 1363 C C . ALA A 1 178 ? -4.188 3.330 -9.237 1.00 98.69 178 ALA A C 1
ATOM 1365 O O . ALA A 1 178 ? -5.314 3.654 -8.854 1.00 98.69 178 ALA A O 1
ATOM 1366 N N . ALA A 1 179 ? -3.430 2.420 -8.624 1.00 98.56 179 ALA A N 1
ATOM 1367 C CA . ALA A 1 179 ? -3.830 1.661 -7.445 1.00 98.56 179 ALA A CA 1
ATOM 1368 C C . ALA A 1 179 ? -4.202 2.586 -6.281 1.00 98.56 179 ALA A C 1
ATOM 1370 O O . ALA A 1 179 ? -5.296 2.490 -5.727 1.00 98.56 179 ALA A O 1
ATOM 1371 N N . GLU A 1 180 ? -3.343 3.559 -5.965 1.00 98.44 180 GLU A N 1
ATOM 1372 C CA . GLU A 1 180 ? -3.565 4.462 -4.838 1.00 98.44 180 GLU A CA 1
ATOM 1373 C C . GLU A 1 180 ? -4.797 5.352 -5.054 1.00 98.44 180 GLU A C 1
ATOM 1375 O O . GLU A 1 180 ? -5.620 5.526 -4.150 1.00 98.44 180 GLU A O 1
ATOM 1380 N N . ARG A 1 181 ? -4.975 5.894 -6.267 1.00 98.62 181 ARG A N 1
ATOM 1381 C CA . ARG A 1 181 ? -6.186 6.660 -6.594 1.00 98.62 181 ARG A CA 1
ATOM 1382 C C . ARG A 1 181 ? -7.433 5.796 -6.486 1.00 98.62 181 ARG A C 1
ATOM 1384 O O . ARG A 1 181 ? -8.411 6.257 -5.904 1.00 98.62 181 ARG A O 1
ATOM 1391 N N . HIS A 1 182 ? -7.409 4.581 -7.032 1.00 98.12 182 HIS A N 1
ATOM 1392 C CA . HIS A 1 182 ? -8.537 3.651 -6.959 1.00 98.12 182 HIS A CA 1
ATOM 1393 C C . HIS A 1 182 ? -8.901 3.349 -5.506 1.00 98.12 182 HIS A C 1
ATOM 1395 O O . HIS A 1 182 ? -10.053 3.532 -5.113 1.00 98.12 182 HIS A O 1
ATOM 1401 N N . ALA A 1 183 ? -7.917 2.996 -4.681 1.00 97.38 183 ALA A N 1
ATOM 1402 C CA . ALA A 1 183 ? -8.140 2.690 -3.276 1.00 97.38 183 ALA A CA 1
ATOM 1403 C C . ALA A 1 183 ? -8.710 3.885 -2.499 1.00 97.38 183 ALA A C 1
ATOM 1405 O O . ALA A 1 183 ? -9.669 3.728 -1.742 1.00 97.38 183 ALA A O 1
ATOM 1406 N N . LYS A 1 184 ? -8.193 5.099 -2.733 1.00 97.56 184 LYS A N 1
ATOM 1407 C CA . LYS A 1 184 ? -8.715 6.325 -2.107 1.00 97.56 184 LYS A CA 1
ATOM 1408 C C . LYS A 1 184 ? -10.122 6.684 -2.581 1.00 97.56 184 LYS A C 1
ATOM 1410 O O . LYS A 1 184 ? -10.931 7.135 -1.776 1.00 97.56 184 LYS A O 1
ATOM 1415 N N . GLN A 1 185 ? -10.422 6.487 -3.864 1.00 97.62 185 GLN A N 1
ATOM 1416 C CA . GLN A 1 185 ? -11.745 6.759 -4.433 1.00 97.62 185 GLN A CA 1
ATOM 1417 C C . GLN A 1 185 ? -12.799 5.776 -3.929 1.00 97.62 185 GLN A C 1
ATOM 1419 O O . GLN A 1 185 ? -13.919 6.181 -3.628 1.00 97.62 185 GLN A O 1
ATOM 1424 N N . ARG A 1 186 ? -12.454 4.489 -3.831 1.00 95.44 186 ARG A N 1
ATOM 1425 C CA . ARG A 1 186 ? -13.369 3.461 -3.333 1.00 95.44 186 ARG A CA 1
ATOM 1426 C C . ARG A 1 186 ? -13.522 3.524 -1.817 1.00 95.44 186 ARG A C 1
ATOM 1428 O O . ARG A 1 186 ? -14.636 3.332 -1.330 1.00 95.44 186 ARG A O 1
ATOM 1435 N N . GLY A 1 187 ? -12.450 3.786 -1.069 1.00 95.81 187 GLY A N 1
ATOM 1436 C CA . GLY A 1 187 ? -12.452 3.675 0.390 1.00 95.81 187 GLY A CA 1
ATOM 1437 C C . GLY A 1 187 ? -12.971 2.300 0.809 1.00 95.81 187 GLY A C 1
ATOM 1438 O O . GLY A 1 187 ? -12.407 1.282 0.421 1.00 95.81 187 GLY A O 1
ATOM 1439 N N . THR A 1 188 ? -14.097 2.268 1.520 1.00 96.56 188 THR A N 1
ATOM 1440 C CA . THR A 1 188 ? -14.792 1.034 1.930 1.00 96.56 188 THR A CA 1
ATOM 1441 C C . THR A 1 188 ? -16.065 0.746 1.126 1.00 96.56 188 THR A C 1
ATOM 1443 O O . THR A 1 188 ? -16.757 -0.226 1.407 1.00 96.56 188 THR A O 1
ATOM 1446 N N . SER A 1 189 ? -16.400 1.570 0.125 1.00 95.38 189 SER A N 1
ATOM 1447 C CA . SER A 1 189 ? -17.680 1.487 -0.606 1.00 95.38 189 SER A CA 1
ATOM 1448 C C . SER A 1 189 ? -17.834 0.255 -1.503 1.00 95.38 189 SER A C 1
ATOM 1450 O O . SER A 1 189 ? -18.946 -0.046 -1.923 1.00 95.38 189 SER A O 1
ATOM 1452 N N . TYR A 1 190 ? -16.737 -0.442 -1.808 1.00 93.12 190 TYR A N 1
ATOM 1453 C CA . TYR A 1 190 ? -16.749 -1.669 -2.607 1.00 93.12 190 TYR A CA 1
ATOM 1454 C C . TYR A 1 190 ? -17.028 -2.928 -1.771 1.00 93.12 190 TYR A C 1
ATOM 1456 O O . TYR A 1 190 ? -17.256 -3.991 -2.341 1.00 93.12 190 TYR A O 1
ATOM 1464 N N . LEU A 1 191 ? -16.995 -2.810 -0.440 1.00 95.62 191 LEU A N 1
ATOM 1465 C CA . LEU A 1 191 ? -17.278 -3.904 0.481 1.00 95.62 191 LEU A CA 1
ATOM 1466 C C . LEU A 1 191 ? -18.786 -4.132 0.603 1.00 95.62 191 LEU A C 1
ATOM 1468 O O . LEU A 1 191 ? -19.586 -3.206 0.431 1.00 95.62 191 LEU A O 1
ATOM 1472 N N . ASP A 1 192 ? -19.171 -5.348 0.996 1.00 95.88 192 ASP A N 1
ATOM 1473 C CA . ASP A 1 192 ? -20.542 -5.612 1.426 1.00 95.88 192 ASP A CA 1
ATOM 1474 C C . ASP A 1 192 ? -20.932 -4.647 2.569 1.00 95.88 192 ASP A C 1
ATOM 1476 O O . ASP A 1 192 ? -20.117 -4.385 3.463 1.00 95.88 192 ASP A O 1
ATOM 1480 N N . PRO A 1 193 ? -22.166 -4.105 2.599 1.00 96.69 193 PRO A N 1
ATOM 1481 C CA . PRO A 1 193 ? -22.570 -3.148 3.625 1.00 96.69 193 PRO A CA 1
ATOM 1482 C C . PRO A 1 193 ? -22.408 -3.649 5.066 1.00 96.69 193 PRO A C 1
ATOM 1484 O O . PRO A 1 193 ? -22.209 -2.838 5.973 1.00 96.69 193 PRO A O 1
ATOM 1487 N N . VAL A 1 194 ? -22.541 -4.955 5.317 1.00 96.81 194 VAL A N 1
ATOM 1488 C CA . VAL A 1 194 ? -22.327 -5.538 6.647 1.00 96.81 194 VAL A CA 1
ATOM 1489 C C . VAL A 1 194 ? -20.845 -5.478 7.016 1.00 96.81 194 VAL A C 1
ATOM 1491 O O . VAL A 1 194 ? -20.510 -5.065 8.128 1.00 96.81 194 VAL A O 1
ATOM 1494 N N . ASP A 1 195 ? -19.965 -5.803 6.078 1.00 96.88 195 ASP A N 1
ATOM 1495 C CA . ASP A 1 195 ? -18.518 -5.815 6.289 1.00 96.88 195 ASP A CA 1
ATOM 1496 C C . ASP A 1 195 ? -17.934 -4.405 6.374 1.00 96.88 195 ASP A C 1
ATOM 1498 O O . ASP A 1 195 ? -17.154 -4.111 7.282 1.00 96.88 195 ASP A O 1
ATOM 1502 N N . ALA A 1 196 ? -18.423 -3.473 5.552 1.00 96.81 196 ALA A N 1
ATOM 1503 C CA . ALA A 1 196 ? -18.100 -2.054 5.670 1.00 96.81 196 ALA A CA 1
ATOM 1504 C C . ALA A 1 196 ? -18.440 -1.502 7.069 1.00 96.81 196 ALA A C 1
ATOM 1506 O O . ALA A 1 196 ? -17.665 -0.734 7.648 1.00 96.81 196 ALA A O 1
ATOM 1507 N N . ARG A 1 197 ? -19.579 -1.913 7.653 1.00 97.38 197 ARG A N 1
ATOM 1508 C CA . ARG A 1 197 ? -19.964 -1.529 9.024 1.00 97.38 197 ARG A CA 1
ATOM 1509 C C . ARG A 1 197 ? -19.044 -2.140 10.078 1.00 97.38 197 ARG A C 1
ATOM 1511 O O . ARG A 1 197 ? -18.673 -1.434 11.016 1.00 97.38 197 ARG A O 1
ATOM 1518 N N . ARG A 1 198 ? -18.658 -3.413 9.933 1.00 97.25 198 ARG A N 1
ATOM 1519 C CA . ARG A 1 198 ? -17.697 -4.069 10.841 1.00 97.25 198 ARG A CA 1
ATOM 1520 C C . ARG A 1 198 ? -16.343 -3.374 10.816 1.00 97.25 198 ARG A C 1
ATOM 1522 O O . ARG A 1 198 ? -15.801 -3.074 11.876 1.00 97.25 198 ARG A O 1
ATOM 1529 N N . LEU A 1 199 ? -15.839 -3.050 9.627 1.00 96.81 199 LEU A N 1
ATOM 1530 C CA . LEU A 1 199 ? -14.570 -2.348 9.466 1.00 96.81 199 LEU A CA 1
ATOM 1531 C C . LEU A 1 199 ? -14.626 -0.950 10.098 1.00 96.81 199 LEU A C 1
ATOM 1533 O O . LEU A 1 199 ? -13.735 -0.572 10.855 1.00 96.81 199 LEU A O 1
ATOM 1537 N N . ALA A 1 200 ? -15.724 -0.215 9.891 1.00 97.12 200 ALA A N 1
ATOM 1538 C CA . ALA A 1 200 ? -15.941 1.078 10.539 1.00 97.12 200 ALA A CA 1
ATOM 1539 C C . ALA A 1 200 ? -15.998 0.972 12.077 1.00 97.12 200 ALA A C 1
ATOM 1541 O O . ALA A 1 200 ? -15.463 1.839 12.779 1.00 97.12 200 ALA A O 1
ATOM 1542 N N . GLN A 1 201 ? -16.618 -0.087 12.611 1.00 98.19 201 GLN A N 1
ATOM 1543 C CA . GLN A 1 201 ? -16.640 -0.372 14.046 1.00 98.19 201 GLN A CA 1
ATOM 1544 C C . GLN A 1 201 ? -15.234 -0.682 14.576 1.00 98.19 201 GLN A C 1
ATOM 1546 O O . GLN A 1 201 ? -14.838 -0.101 15.587 1.00 98.19 201 GLN A O 1
ATOM 1551 N N . ALA A 1 202 ? -14.463 -1.521 13.881 1.00 97.12 202 ALA A N 1
ATOM 1552 C CA . ALA A 1 202 ? -13.079 -1.826 14.234 1.00 97.12 202 ALA A CA 1
ATOM 1553 C C . ALA A 1 202 ? -12.218 -0.551 14.261 1.00 97.12 202 ALA A C 1
ATOM 1555 O O . ALA A 1 202 ? -11.562 -0.272 15.262 1.00 97.12 202 ALA A O 1
ATOM 1556 N N . SER A 1 203 ? -12.311 0.307 13.239 1.00 96.44 203 SE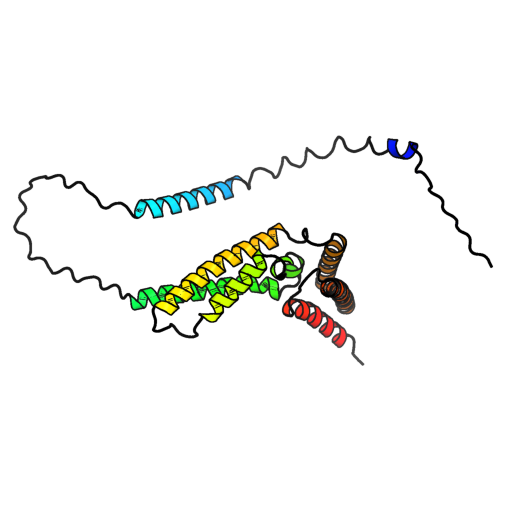R A N 1
ATOM 1557 C CA . SER A 1 203 ? -11.590 1.588 13.226 1.00 96.44 203 SER A CA 1
ATOM 1558 C C . SER A 1 203 ? -11.996 2.520 14.373 1.00 96.44 203 SER A C 1
ATOM 1560 O O . SER A 1 203 ? -11.179 3.298 14.863 1.00 96.44 203 SER A O 1
ATOM 1562 N N . LYS A 1 204 ? -13.263 2.491 14.807 1.00 97.31 204 LYS A N 1
ATOM 1563 C CA . LYS A 1 204 ? -13.722 3.278 15.961 1.00 97.31 204 LYS A CA 1
ATOM 1564 C C . LYS A 1 204 ? -13.141 2.745 17.269 1.00 97.31 204 LYS A C 1
ATOM 1566 O O . LYS A 1 204 ? -12.666 3.539 18.074 1.00 97.31 204 LYS A O 1
ATOM 1571 N N . LEU A 1 205 ? -13.164 1.430 17.466 1.00 97.69 205 LEU A N 1
ATOM 1572 C CA . LEU A 1 205 ? -12.586 0.783 18.645 1.00 97.69 205 LEU A CA 1
ATOM 1573 C C . LEU A 1 205 ? -11.077 1.021 18.736 1.00 97.69 205 LEU A C 1
ATOM 1575 O O . LEU A 1 205 ? -10.579 1.300 19.820 1.00 97.69 205 LEU A O 1
ATOM 1579 N N . LEU A 1 206 ? -10.371 1.013 17.603 1.00 95.62 206 LEU A N 1
ATOM 1580 C CA . LEU A 1 206 ? -8.946 1.333 17.562 1.00 95.62 206 LEU A CA 1
ATOM 1581 C C . LEU A 1 206 ? -8.664 2.753 18.081 1.00 95.62 206 LEU A C 1
ATOM 1583 O O . LEU A 1 206 ? -7.809 2.929 18.942 1.00 95.62 206 LEU A O 1
ATOM 1587 N N . ARG A 1 207 ? -9.452 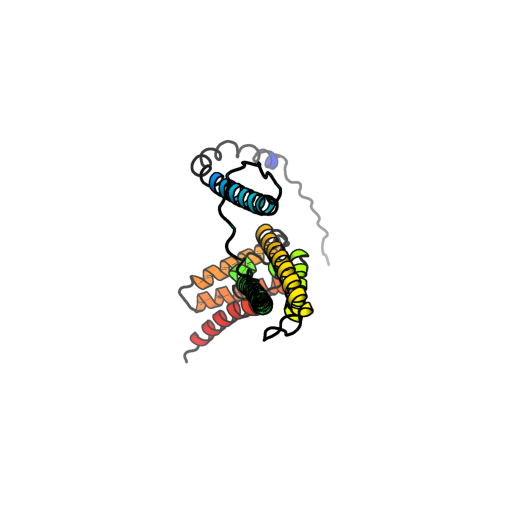3.753 17.661 1.00 95.75 207 ARG A N 1
ATOM 1588 C CA . ARG A 1 207 ? -9.346 5.124 18.202 1.00 95.75 207 ARG A CA 1
ATOM 1589 C C . ARG A 1 207 ? -9.655 5.202 19.699 1.00 95.75 207 ARG A C 1
ATOM 1591 O O . ARG A 1 207 ? -9.060 6.005 20.409 1.00 95.75 207 ARG A O 1
ATOM 1598 N N . HIS A 1 208 ? -10.588 4.386 20.192 1.00 96.31 208 HIS A N 1
ATOM 1599 C CA . HIS A 1 208 ? -10.860 4.307 21.629 1.00 96.31 208 HIS A CA 1
ATOM 1600 C C . HIS A 1 208 ? -9.695 3.678 22.400 1.00 96.31 208 HIS A C 1
ATOM 1602 O O . HIS A 1 208 ? -9.367 4.165 23.476 1.00 96.31 208 HIS A O 1
ATOM 1608 N N . ALA A 1 209 ? -9.023 2.669 21.839 1.00 94.50 209 ALA A N 1
ATOM 1609 C CA . ALA A 1 209 ? -7.822 2.080 22.432 1.00 94.50 209 ALA A CA 1
ATOM 1610 C C . ALA A 1 209 ? -6.677 3.098 22.580 1.00 94.50 209 ALA A C 1
ATOM 1612 O O . ALA A 1 209 ? -5.986 3.116 23.599 1.00 94.50 209 ALA A O 1
ATOM 1613 N N . GLU A 1 210 ? -6.504 3.975 21.589 1.00 92.31 210 GLU A N 1
ATOM 1614 C CA . GLU A 1 210 ? -5.499 5.046 21.616 1.00 92.31 210 GLU A CA 1
ATOM 1615 C C . GLU A 1 210 ? -5.805 6.112 22.674 1.00 92.31 210 GLU A C 1
ATOM 1617 O O . GLU A 1 210 ? -4.892 6.613 23.326 1.00 92.31 210 GLU A O 1
ATOM 1622 N N . GLY A 1 211 ? -7.087 6.429 22.877 1.00 92.94 211 GLY A N 1
ATOM 1623 C CA . GLY A 1 211 ? -7.547 7.378 23.896 1.00 92.94 211 GLY A CA 1
ATOM 1624 C C . GLY A 1 211 ? -7.784 6.778 25.286 1.00 92.94 211 GLY A C 1
ATOM 1625 O O . GLY A 1 211 ? -8.153 7.518 26.198 1.00 92.94 211 GLY A O 1
ATOM 1626 N N . ALA A 1 212 ? -7.618 5.464 25.459 1.00 94.19 212 ALA A N 1
ATOM 1627 C CA . ALA A 1 212 ? -7.889 4.781 26.720 1.00 94.19 212 ALA A CA 1
ATOM 1628 C C . ALA A 1 212 ? -6.928 5.252 27.820 1.00 94.19 212 ALA A C 1
ATOM 1630 O O . ALA A 1 212 ? -5.715 5.351 27.610 1.00 94.19 212 ALA A O 1
ATOM 1631 N N . THR A 1 213 ? -7.475 5.513 29.008 1.00 91.81 213 THR A N 1
ATOM 1632 C CA . THR A 1 213 ? -6.700 5.994 30.166 1.00 91.81 213 THR A CA 1
ATOM 1633 C C . THR A 1 213 ? -6.096 4.855 30.974 1.00 91.81 213 THR A C 1
ATOM 1635 O O . THR A 1 213 ? -5.121 5.061 31.693 1.00 91.81 213 THR A O 1
ATOM 1638 N N . THR A 1 214 ? -6.651 3.648 30.840 1.00 92.19 214 THR A N 1
ATOM 1639 C CA . THR A 1 214 ? -6.163 2.447 31.514 1.00 92.19 214 THR A CA 1
ATOM 1640 C C . THR A 1 214 ? -5.736 1.393 30.507 1.00 92.19 214 THR A C 1
ATOM 1642 O O . THR A 1 214 ? -6.316 1.249 29.428 1.00 92.19 214 THR A O 1
ATOM 1645 N N . GLU A 1 215 ? -4.740 0.605 30.894 1.00 87.44 215 GLU A N 1
ATOM 1646 C CA . GLU A 1 215 ? -4.225 -0.467 30.051 1.00 87.44 215 GLU A CA 1
ATOM 1647 C C . GLU A 1 215 ? -5.247 -1.601 29.860 1.00 87.44 215 GLU A C 1
ATOM 1649 O O . GLU A 1 215 ? -5.373 -2.170 28.778 1.00 87.44 215 GLU A O 1
ATOM 1654 N N . ALA A 1 216 ? -6.065 -1.877 30.881 1.00 87.12 216 ALA A N 1
ATOM 1655 C CA . ALA A 1 216 ? -7.140 -2.862 30.792 1.00 87.12 216 ALA A CA 1
ATOM 1656 C C . ALA A 1 216 ? -8.223 -2.459 29.774 1.00 87.12 216 ALA A C 1
ATOM 1658 O O . ALA A 1 216 ? -8.712 -3.304 29.022 1.00 87.12 216 ALA A O 1
ATOM 1659 N N . GLU A 1 217 ? -8.585 -1.175 29.733 1.00 90.38 217 GLU A N 1
ATOM 1660 C CA . GLU A 1 217 ? -9.524 -0.640 28.746 1.00 90.38 217 GLU A CA 1
ATOM 1661 C C . GLU A 1 217 ? -8.931 -0.703 27.329 1.00 90.38 217 GLU A C 1
ATOM 1663 O O . GLU A 1 217 ? -9.590 -1.184 26.404 1.00 90.38 217 GLU A O 1
ATOM 1668 N N . ARG A 1 218 ? -7.660 -0.309 27.169 1.00 93.69 218 ARG A N 1
ATOM 1669 C CA . ARG A 1 218 ? -6.926 -0.426 25.901 1.00 93.69 218 ARG A CA 1
ATOM 1670 C C . ARG A 1 218 ? -6.925 -1.862 25.377 1.00 93.69 218 ARG A C 1
ATOM 1672 O O . ARG A 1 218 ? -7.296 -2.089 24.224 1.00 93.69 218 ARG A O 1
ATOM 1679 N N . ALA A 1 219 ? -6.580 -2.830 26.228 1.00 89.75 219 ALA A N 1
ATOM 1680 C CA . ALA A 1 219 ? -6.573 -4.251 25.886 1.00 89.75 219 ALA A CA 1
ATOM 1681 C C . ALA A 1 219 ? -7.952 -4.743 25.428 1.00 89.75 219 ALA A C 1
ATOM 1683 O O . ALA A 1 219 ? -8.065 -5.452 24.426 1.00 89.75 219 ALA A O 1
ATOM 1684 N N . ALA A 1 220 ? -9.010 -4.352 26.147 1.00 92.94 220 ALA A N 1
ATOM 1685 C CA . ALA A 1 220 ? -10.375 -4.752 25.830 1.00 92.94 220 ALA A CA 1
ATOM 1686 C C . ALA A 1 220 ? -10.812 -4.240 24.449 1.00 92.94 220 ALA A C 1
ATOM 1688 O O . ALA A 1 220 ? -11.395 -5.002 23.674 1.00 92.94 220 ALA A O 1
ATOM 1689 N N . TYR A 1 221 ? -10.491 -2.987 24.109 1.00 96.38 221 TYR A N 1
ATOM 1690 C CA . TYR A 1 221 ? -10.772 -2.446 22.780 1.00 96.38 221 TYR A CA 1
ATOM 1691 C C . TYR A 1 221 ? -9.975 -3.161 21.688 1.00 96.38 221 TYR A C 1
ATOM 1693 O O . TYR A 1 221 ? -10.564 -3.562 20.686 1.00 96.38 221 TYR A O 1
ATOM 1701 N N . LEU A 1 222 ? -8.670 -3.382 21.875 1.00 94.19 222 LEU A N 1
ATOM 1702 C CA . LEU A 1 222 ? -7.838 -4.061 20.873 1.00 94.19 222 LEU A CA 1
ATOM 1703 C C . LEU A 1 222 ? -8.260 -5.514 20.642 1.00 94.19 222 LEU A C 1
ATOM 1705 O O . LEU A 1 222 ? -8.258 -5.977 19.503 1.00 94.19 222 LEU A O 1
ATOM 1709 N N . HIS A 1 223 ? -8.693 -6.218 21.689 1.00 93.06 223 HIS A N 1
ATOM 1710 C CA . HIS A 1 223 ? -9.247 -7.562 21.544 1.00 93.06 223 HIS A CA 1
ATOM 1711 C C . HIS A 1 223 ? -10.513 -7.562 20.673 1.00 93.06 223 HIS A C 1
ATOM 1713 O O . HIS A 1 223 ? -10.652 -8.398 19.781 1.00 93.06 223 HIS A O 1
ATOM 1719 N N . GLN A 1 224 ? -11.405 -6.583 20.862 1.00 96.44 224 GLN A N 1
ATOM 1720 C CA . GLN A 1 224 ? -12.590 -6.430 20.012 1.00 96.44 224 GLN A CA 1
ATOM 1721 C C . GLN A 1 224 ? -12.236 -6.027 18.573 1.00 96.44 224 GLN A C 1
ATOM 1723 O O . GLN A 1 224 ? -12.860 -6.528 17.639 1.00 96.44 224 GLN A O 1
ATOM 1728 N N . VAL A 1 225 ? -11.233 -5.159 18.377 1.00 96.19 225 VAL A N 1
ATOM 1729 C CA . VAL A 1 225 ? -10.706 -4.829 17.040 1.00 96.19 225 VAL A CA 1
ATOM 1730 C C . VAL A 1 225 ? -10.251 -6.101 16.338 1.00 96.19 225 VAL A C 1
ATOM 1732 O O . VAL A 1 225 ? -10.690 -6.357 15.219 1.00 96.19 225 VAL A O 1
ATOM 1735 N N . LYS A 1 226 ? -9.426 -6.916 17.007 1.00 92.94 226 LYS A N 1
ATOM 1736 C CA . LYS A 1 226 ? -8.919 -8.168 16.446 1.00 92.94 226 LYS A CA 1
ATOM 1737 C C . LYS A 1 226 ? -10.062 -9.108 16.059 1.00 92.94 226 LYS A C 1
ATOM 1739 O O . LYS A 1 226 ? -10.089 -9.567 14.929 1.00 92.94 226 LYS A O 1
ATOM 1744 N N . ALA A 1 227 ? -11.035 -9.325 16.944 1.00 94.88 227 ALA A N 1
ATOM 1745 C CA . ALA A 1 227 ? -12.165 -10.211 16.664 1.00 94.88 227 ALA A CA 1
ATOM 1746 C C . ALA A 1 227 ? -12.987 -9.769 15.437 1.00 94.88 227 ALA A C 1
ATOM 1748 O O . ALA A 1 227 ? -13.408 -10.602 14.640 1.00 94.88 227 ALA A O 1
ATOM 1749 N N . LEU A 1 228 ? -13.209 -8.461 15.257 1.00 96.12 228 LEU A N 1
ATOM 1750 C CA . LEU A 1 228 ? -13.904 -7.940 14.074 1.00 96.12 228 LEU A CA 1
ATOM 1751 C C . LEU A 1 228 ? -13.074 -8.094 12.798 1.00 96.12 228 LEU A C 1
ATOM 1753 O O . LEU A 1 228 ? -13.627 -8.408 11.748 1.00 96.12 228 LEU A O 1
ATOM 1757 N N . VAL A 1 229 ? -11.767 -7.850 12.890 1.00 94.06 229 VAL A N 1
ATOM 1758 C CA . VAL A 1 229 ? -10.829 -7.986 11.772 1.00 94.06 229 VAL A CA 1
ATOM 1759 C C . VAL A 1 229 ? -10.686 -9.444 11.343 1.00 94.06 229 VAL A C 1
ATOM 1761 O O . VAL A 1 229 ? -10.724 -9.708 10.149 1.00 94.06 229 VAL A O 1
ATOM 1764 N N . ASP A 1 230 ? -10.594 -10.382 12.286 1.00 93.00 230 ASP A N 1
ATOM 1765 C CA . ASP A 1 230 ? -10.512 -11.816 11.989 1.00 93.00 230 ASP A CA 1
ATOM 1766 C C . ASP A 1 230 ? -11.733 -12.265 11.169 1.00 93.00 230 ASP A C 1
ATOM 1768 O O . ASP A 1 230 ? -11.575 -12.881 10.123 1.00 93.00 230 ASP A O 1
ATOM 1772 N N . VAL A 1 231 ? -12.946 -11.841 11.551 1.00 95.06 231 VAL A N 1
ATOM 1773 C CA . VAL A 1 231 ? -14.175 -12.138 10.788 1.00 95.06 231 VAL A CA 1
ATOM 1774 C C . VAL A 1 231 ? -14.124 -11.590 9.355 1.00 95.06 231 VAL A C 1
ATOM 1776 O O . VAL A 1 231 ? -14.623 -12.244 8.441 1.00 95.06 231 VAL A O 1
ATOM 1779 N N . LEU A 1 232 ? -13.544 -10.400 9.155 1.00 94.12 232 LEU A N 1
ATOM 1780 C CA . LEU A 1 232 ? -13.391 -9.773 7.833 1.00 94.12 232 LEU A CA 1
ATOM 1781 C C . LEU A 1 232 ? -12.318 -10.444 6.964 1.00 94.12 232 LEU A C 1
ATOM 1783 O O . LEU A 1 232 ? -12.363 -10.346 5.740 1.00 94.12 232 LEU A O 1
ATOM 1787 N N . ILE A 1 233 ? -11.328 -11.080 7.587 1.00 91.81 233 ILE A N 1
ATOM 1788 C CA . ILE A 1 233 ? -10.308 -11.858 6.882 1.00 91.81 233 ILE A CA 1
ATOM 1789 C C . ILE A 1 233 ? -10.883 -13.230 6.520 1.00 91.81 233 ILE A C 1
ATOM 1791 O O . ILE A 1 233 ? -10.777 -13.655 5.372 1.00 91.81 233 ILE A O 1
ATOM 1795 N N . ASP A 1 234 ? -11.552 -13.893 7.466 1.00 92.81 234 ASP A N 1
ATOM 1796 C CA . ASP A 1 234 ? -12.113 -15.238 7.300 1.00 92.81 234 ASP A CA 1
ATOM 1797 C C . ASP A 1 234 ? -13.181 -15.302 6.200 1.00 92.81 234 ASP A C 1
ATOM 1799 O O . ASP A 1 234 ? -13.305 -16.311 5.505 1.00 92.81 234 ASP A O 1
ATOM 1803 N N . ASN A 1 235 ? -13.953 -14.227 6.017 1.00 92.00 235 ASN A N 1
ATOM 1804 C CA . ASN A 1 235 ? -14.940 -14.138 4.942 1.00 92.00 235 ASN A CA 1
ATOM 1805 C C . ASN A 1 235 ? -14.375 -13.572 3.625 1.00 92.00 235 ASN A C 1
ATOM 1807 O O . ASN A 1 235 ? -15.122 -13.440 2.656 1.00 92.00 235 ASN A O 1
ATOM 1811 N N . GLY A 1 236 ? -13.080 -13.244 3.585 1.00 88.38 236 GLY A N 1
ATOM 1812 C CA . GLY A 1 236 ? -12.396 -12.705 2.412 1.00 88.38 236 GLY A CA 1
ATOM 1813 C C . GLY A 1 236 ? -12.763 -11.262 2.057 1.00 88.38 236 GLY A C 1
ATOM 1814 O O . GLY A 1 236 ? -12.438 -10.824 0.957 1.00 88.38 236 GLY A O 1
ATOM 1815 N N . ALA A 1 237 ? -13.434 -10.517 2.943 1.00 88.25 237 ALA A N 1
ATOM 1816 C CA . ALA A 1 237 ? -13.821 -9.134 2.671 1.00 88.25 237 ALA A CA 1
ATOM 1817 C C . ALA A 1 237 ? -12.626 -8.174 2.680 1.00 88.25 237 ALA A C 1
ATOM 1819 O O . ALA A 1 237 ? -12.643 -7.171 1.968 1.00 88.25 237 ALA A O 1
ATOM 1820 N N . VAL A 1 238 ? -11.600 -8.442 3.496 1.00 87.38 238 VAL A N 1
ATOM 1821 C CA . VAL A 1 238 ? -10.391 -7.612 3.546 1.00 87.38 238 VAL A CA 1
ATOM 1822 C C . VAL A 1 238 ? -9.140 -8.470 3.700 1.00 87.38 238 VAL A C 1
ATOM 1824 O O . VAL A 1 238 ? -9.070 -9.340 4.563 1.00 87.38 238 VAL A O 1
ATOM 1827 N N . ALA A 1 239 ? -8.103 -8.152 2.926 1.00 83.88 239 ALA A N 1
ATOM 1828 C CA . ALA A 1 239 ? -6.754 -8.666 3.129 1.00 83.88 239 ALA A CA 1
ATOM 1829 C C . ALA A 1 239 ? -5.925 -7.651 3.933 1.00 83.88 239 ALA A C 1
ATOM 1831 O O . ALA A 1 239 ? -5.460 -6.649 3.383 1.00 83.88 239 ALA A O 1
ATOM 1832 N N . LEU A 1 240 ? -5.753 -7.878 5.242 1.00 78.38 240 LEU A N 1
ATOM 1833 C CA . LEU A 1 240 ? -4.880 -7.037 6.070 1.00 78.38 240 LEU A CA 1
ATOM 1834 C C . LEU A 1 240 ? -3.447 -7.593 6.087 1.00 78.38 240 LEU A C 1
ATOM 1836 O O . LEU A 1 240 ? -3.260 -8.772 6.398 1.00 78.38 240 LEU A O 1
ATOM 1840 N N . PRO A 1 241 ? -2.425 -6.757 5.832 1.00 81.31 241 PRO A N 1
ATOM 1841 C CA . PRO A 1 241 ? -1.031 -7.174 5.919 1.00 81.31 241 PRO A CA 1
ATOM 1842 C C . PRO A 1 241 ? -0.613 -7.567 7.340 1.00 81.31 241 PRO A C 1
ATOM 1844 O O . PRO A 1 241 ? -1.080 -7.005 8.336 1.00 81.31 241 PRO A O 1
ATOM 1847 N N . ALA A 1 242 ? 0.344 -8.493 7.432 1.00 75.56 242 ALA A N 1
ATOM 1848 C CA . ALA A 1 242 ? 0.856 -8.999 8.705 1.00 75.56 242 ALA A CA 1
ATOM 1849 C C . ALA A 1 242 ? 1.454 -7.894 9.598 1.00 75.56 242 ALA A C 1
ATOM 1851 O O . ALA A 1 242 ? 1.320 -7.966 10.817 1.00 75.56 242 ALA A O 1
ATOM 1852 N N . GLY A 1 243 ? 2.068 -6.858 9.012 1.00 76.81 243 GLY A N 1
ATOM 1853 C CA . GLY A 1 243 ? 2.614 -5.714 9.751 1.00 76.81 243 GLY A CA 1
ATOM 1854 C C . GLY A 1 243 ? 1.540 -4.942 10.524 1.00 76.81 243 GLY A C 1
ATOM 1855 O O . GLY A 1 243 ? 1.679 -4.726 11.729 1.00 76.81 243 GLY A O 1
ATOM 1856 N N . ALA A 1 244 ? 0.431 -4.606 9.863 1.00 79.06 244 ALA A N 1
ATOM 1857 C CA . ALA A 1 244 ? -0.712 -3.942 10.484 1.00 79.06 244 ALA A CA 1
ATOM 1858 C C . ALA A 1 244 ? -1.358 -4.810 11.581 1.00 79.06 244 ALA A C 1
ATOM 1860 O O . ALA A 1 244 ? -1.685 -4.312 12.660 1.00 79.06 244 ALA A O 1
ATOM 1861 N N . LEU A 1 245 ? -1.481 -6.124 11.355 1.00 76.62 245 LEU A N 1
ATOM 1862 C CA . LEU A 1 245 ? -1.975 -7.062 12.373 1.00 76.62 245 LEU A CA 1
ATOM 1863 C C . LEU A 1 245 ? -1.027 -7.168 13.577 1.00 76.62 245 LEU A C 1
ATOM 1865 O O . LEU A 1 245 ? -1.481 -7.202 14.722 1.00 76.62 245 LEU A O 1
ATOM 1869 N N . ALA A 1 246 ? 0.287 -7.172 13.344 1.00 78.19 246 ALA A N 1
ATOM 1870 C CA . ALA A 1 246 ? 1.293 -7.200 14.402 1.00 78.19 246 ALA A CA 1
ATOM 1871 C C . ALA A 1 246 ? 1.267 -5.924 15.258 1.00 78.19 246 ALA A C 1
ATOM 1873 O O . ALA A 1 246 ? 1.445 -6.003 16.475 1.00 78.19 246 ALA A O 1
ATOM 1874 N N . GLN A 1 247 ? 0.987 -4.758 14.670 1.00 76.12 247 GLN A N 1
ATOM 1875 C CA . GLN A 1 247 ? 0.771 -3.525 15.436 1.00 76.12 247 GLN A CA 1
ATOM 1876 C C . GLN A 1 247 ? -0.448 -3.644 16.359 1.00 76.12 247 GLN A C 1
ATOM 1878 O O . GLN A 1 247 ? -0.350 -3.331 17.544 1.00 76.12 247 GLN A O 1
ATOM 1883 N N . ILE A 1 248 ? -1.562 -4.195 15.868 1.00 73.75 248 ILE A N 1
ATOM 1884 C CA . ILE A 1 248 ? -2.759 -4.435 16.693 1.00 73.75 248 ILE A CA 1
ATOM 1885 C C . ILE A 1 248 ? -2.451 -5.429 17.834 1.00 73.75 248 ILE A C 1
ATOM 1887 O O . ILE A 1 248 ? -2.827 -5.194 18.984 1.00 73.75 248 ILE A O 1
ATOM 1891 N N . GLY A 1 249 ? -1.734 -6.521 17.543 1.00 65.31 249 GLY A N 1
ATOM 1892 C CA . GLY A 1 249 ? -1.436 -7.584 18.511 1.00 65.31 249 GLY A CA 1
ATOM 1893 C C . GLY A 1 249 ? -0.359 -7.240 19.548 1.00 65.31 249 GLY A C 1
ATOM 1894 O O . GLY A 1 249 ? -0.501 -7.573 20.723 1.00 65.31 249 GLY A O 1
ATOM 1895 N N . SER A 1 250 ? 0.713 -6.552 19.149 1.00 65.19 250 SER A N 1
ATOM 1896 C CA . SER A 1 250 ? 1.839 -6.211 20.036 1.00 65.19 250 SER A CA 1
ATOM 1897 C C . SER A 1 250 ? 1.486 -5.150 21.080 1.00 65.19 250 SER A C 1
ATOM 1899 O O . SER A 1 250 ? 2.083 -5.116 22.158 1.00 65.19 250 SER A O 1
ATOM 1901 N N . VAL A 1 251 ? 0.515 -4.282 20.789 1.00 60.28 251 VAL A N 1
ATOM 1902 C CA . VAL A 1 251 ? -0.031 -3.351 21.783 1.00 60.28 251 VAL A CA 1
ATOM 1903 C C . VAL A 1 251 ? -0.891 -4.118 22.788 1.00 60.28 251 VAL A C 1
ATOM 1905 O O . VAL A 1 251 ? -0.668 -3.971 23.983 1.00 60.28 251 VAL A O 1
ATOM 1908 N N . ALA A 1 252 ? -1.768 -5.017 22.326 1.00 59.19 252 ALA A N 1
ATOM 1909 C CA . ALA A 1 252 ? -2.644 -5.809 23.196 1.00 59.19 252 ALA A CA 1
ATOM 1910 C C . ALA A 1 252 ? -1.890 -6.780 24.127 1.00 59.19 252 ALA A C 1
ATOM 1912 O O . ALA A 1 252 ? -2.306 -7.011 25.259 1.00 59.19 252 ALA A O 1
ATOM 1913 N N . ALA A 1 253 ? -0.778 -7.363 23.667 1.00 59.38 253 ALA A N 1
ATOM 1914 C CA . ALA A 1 253 ? 0.022 -8.286 24.473 1.00 59.38 253 ALA A CA 1
ATOM 1915 C C . ALA A 1 253 ? 0.788 -7.575 25.603 1.00 59.38 253 ALA A C 1
ATOM 1917 O O . ALA A 1 253 ? 0.846 -8.088 26.718 1.00 59.38 253 ALA A O 1
ATOM 1918 N N . ARG A 1 254 ? 1.331 -6.375 25.345 1.00 59.50 254 ARG A N 1
ATOM 1919 C CA . ARG A 1 254 ? 1.995 -5.558 26.377 1.00 59.50 254 ARG A CA 1
ATOM 1920 C C . ARG A 1 254 ? 1.029 -5.171 27.497 1.00 59.50 254 ARG A C 1
ATOM 1922 O O . ARG A 1 254 ? 1.422 -5.192 28.660 1.00 59.50 254 ARG A O 1
ATOM 1929 N N . SER A 1 255 ? -0.242 -4.954 27.155 1.00 54.25 255 SER A N 1
ATOM 1930 C CA . SER A 1 255 ? -1.301 -4.657 28.118 1.00 54.25 255 SER A CA 1
ATOM 1931 C C . SER A 1 255 ? -1.529 -5.724 29.172 1.00 54.25 255 SER A C 1
ATOM 1933 O O . SER A 1 255 ? -1.850 -5.444 30.326 1.00 54.25 255 SER A O 1
ATOM 1935 N N . LEU A 1 256 ? -1.468 -6.978 28.729 1.00 56.44 256 LEU A N 1
ATOM 1936 C CA . LEU A 1 256 ? -1.845 -8.125 29.539 1.00 56.44 256 LEU A CA 1
ATOM 1937 C C . LEU A 1 256 ? -0.711 -8.513 30.489 1.00 56.44 256 LEU A C 1
ATOM 1939 O O . LEU A 1 256 ? -0.988 -8.943 31.604 1.00 56.44 256 LEU A O 1
ATOM 1943 N N . THR A 1 257 ? 0.543 -8.297 30.085 1.00 59.53 257 THR A N 1
ATOM 1944 C CA . THR A 1 257 ? 1.720 -8.556 30.924 1.00 59.53 257 THR A CA 1
ATOM 1945 C C . THR A 1 257 ? 1.816 -7.582 32.104 1.00 59.53 257 THR A C 1
ATOM 1947 O O . THR A 1 257 ? 2.160 -8.007 33.200 1.00 59.53 257 THR A O 1
ATOM 1950 N N . GLU A 1 258 ? 1.433 -6.308 31.944 1.00 54.03 258 GLU A N 1
ATOM 1951 C CA . GLU A 1 258 ? 1.376 -5.345 33.066 1.00 54.03 258 GLU A CA 1
ATOM 1952 C C . GLU A 1 258 ? 0.274 -5.663 34.096 1.00 54.03 258 GLU A C 1
ATOM 1954 O O . GLU A 1 258 ? 0.335 -5.201 35.234 1.00 54.03 258 GLU A O 1
ATOM 1959 N N . ARG A 1 259 ? -0.725 -6.482 33.734 1.00 48.50 259 ARG A N 1
ATOM 1960 C CA . ARG A 1 259 ? -1.807 -6.920 34.633 1.00 48.50 259 ARG A CA 1
ATOM 1961 C C . ARG A 1 259 ? -1.399 -8.061 35.574 1.00 48.50 259 ARG A C 1
ATOM 1963 O O . ARG A 1 259 ? -2.183 -8.401 36.456 1.00 48.50 259 ARG A O 1
ATOM 1970 N N . ALA A 1 260 ? -0.207 -8.633 35.412 1.00 45.72 260 ALA A N 1
ATOM 1971 C CA . ALA A 1 260 ? 0.318 -9.661 36.303 1.00 45.72 260 ALA A CA 1
ATOM 1972 C C . ALA A 1 260 ? 1.456 -9.131 37.201 1.00 45.72 260 ALA A C 1
ATOM 1974 O O . ALA A 1 260 ? 2.615 -9.471 36.971 1.00 45.72 260 ALA A O 1
ATOM 1975 N N . PRO A 1 261 ? 1.168 -8.311 38.228 1.00 45.81 261 PRO A N 1
ATOM 1976 C CA . PRO A 1 261 ? 1.938 -8.329 39.460 1.00 45.81 261 PRO A CA 1
ATOM 1977 C C . PRO A 1 261 ? 1.316 -9.330 40.453 1.00 45.81 261 PRO A C 1
ATOM 1979 O O . PRO A 1 261 ? 0.091 -9.449 40.523 1.00 45.81 261 PRO A O 1
ATOM 1982 N N . ASP A 1 262 ? 2.193 -10.048 41.157 1.00 43.72 262 ASP A N 1
ATOM 1983 C CA . ASP A 1 262 ? 1.922 -11.111 42.144 1.00 43.72 262 ASP A CA 1
ATOM 1984 C C . ASP A 1 262 ? 0.851 -10.782 43.205 1.00 43.72 262 ASP A C 1
ATOM 1986 O O . ASP A 1 262 ? 0.807 -9.626 43.692 1.00 43.72 262 ASP A O 1
#

Organism: NCBI:txid1629062

pLDDT: mean 77.87, std 21.24, range [34.97, 98.81]

Solvent-accessible surface area (backbone atoms only — not comparable to full-atom values): 15609 Å² total; per-residue (Å²): 138,88,85,82,92,81,83,75,91,75,79,80,65,78,75,69,71,68,72,76,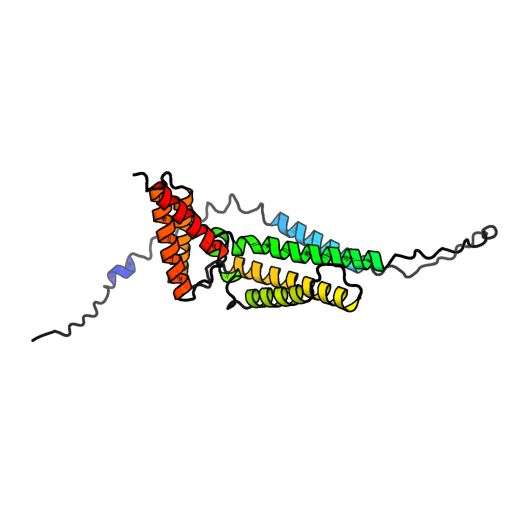78,80,81,85,87,86,89,81,72,86,79,63,77,83,81,75,75,76,75,68,62,61,58,54,54,52,52,51,50,54,52,50,51,52,50,50,57,63,60,65,74,72,80,88,83,86,83,89,79,89,74,92,70,96,70,79,83,79,75,79,79,73,76,78,72,77,82,76,71,58,63,65,63,52,51,50,54,52,49,53,51,38,53,52,50,48,50,52,50,54,62,68,46,45,49,60,38,45,36,53,69,51,28,71,50,28,40,42,55,58,25,65,88,38,62,48,24,34,49,23,53,53,28,45,52,58,25,55,75,56,62,64,97,58,88,75,96,49,69,68,56,54,53,53,30,46,53,28,37,56,49,22,55,53,25,42,55,46,15,52,49,49,13,64,74,43,29,54,75,83,44,58,72,68,56,37,48,43,52,54,49,27,57,49,31,48,54,48,29,75,69,41,92,44,52,68,55,20,26,56,26,37,52,53,25,49,56,46,49,51,54,34,43,76,72,66,75,40,54,77,43,68,52,20,52,46,52,53,48,58,56,34,52,58,33,56,58,73,69,65,71,135

Radius of gyration: 31.88 Å; Cα contacts (8 Å, |Δi|>4): 180; chains: 1; bounding box: 95×78×88 Å

Nearest PDB structures (foldseek):
  3ja6-assembly1_I  TM=2.603E-01  e=7.988E+00  Escherichia coli

Mean predicted aligned error: 16.91 Å